Protein AF-A0A7S1Q0L4-F1 (afdb_monomer_lite)

Sequence (292 aa):
MHNIRELADCWGKKFQSVISLYAWVSVLAAVMYFCKYYLSGHSTVTVPGVGDYLLTQHLLWVISTPSQWFVFKHICTKANNDEMVPIYLHTVMVQVFGMAMYFVGNTPMRWFCFMASSWCFAVSFTLGFRLKLSKDMDFVGTQMRRLMLGVGLAFPTVVLLRWCGLMDPWTEQVLAFTCLDVLSKSVTFSAILASRLIAAWARINGTVQLVFSSQDMMFEVDENWQLMNVLNEAASKSAIAARFGEVAHFTSLCINDEHRARLVQAGCRADSQHMGALTPKCAVVFRLPGDS

Foldseek 3Di:
DVCLVVLVCLVPPLLVVLVVLLVVLVVLVVVLVVCCVPVVVPQWDQFPPQGTDRLSLLVSQLRVVLSLVVSLCSQWAPDDPVLSVLLNVLSNLLSVLVVVLRNDPDPVSVVVSLVSSVVSVVVSLVSLVPTHTDPLRNVLSVVLSVQLNVLVVVLSVLVVCVVVVVDDPCCSPPPSSVVSVVSNSVSSVVSSVVSSVSSVLLLVVLLVLLLLLLDQAEFEAEPVRHGPDPDPVVSVVSVVVSVVSPPVVSCVSHPDVVSNVSSVVSSVVSSVDHSPDDRPDRNHDYDYPPPD

Organism: Alexandrium catenella (NCBI:txid2925)

Structure (mmCIF, N/CA/C/O backbone):
data_AF-A0A7S1Q0L4-F1
#
_entry.id   AF-A0A7S1Q0L4-F1
#
loop_
_atom_site.group_PDB
_atom_site.id
_atom_site.type_symbol
_atom_site.label_atom_id
_atom_site.label_alt_id
_atom_site.label_comp_id
_atom_site.label_asym_id
_atom_site.label_entity_id
_atom_site.label_seq_id
_atom_site.pdbx_PDB_ins_code
_atom_site.Cartn_x
_atom_site.Cartn_y
_atom_site.Cartn_z
_atom_site.occupancy
_atom_site.B_iso_or_equiv
_atom_site.auth_seq_id
_atom_site.auth_comp_id
_atom_site.auth_asym_id
_atom_site.auth_atom_id
_atom_site.pdbx_PDB_model_num
ATOM 1 N N . MET A 1 1 ? -21.624 9.137 24.260 1.00 43.38 1 MET A N 1
ATOM 2 C CA . MET A 1 1 ? -21.756 7.883 23.478 1.00 43.38 1 MET A CA 1
ATOM 3 C C . MET A 1 1 ? -21.304 8.082 22.024 1.00 43.38 1 MET A C 1
ATOM 5 O O . MET A 1 1 ? -22.073 7.845 21.100 1.00 43.38 1 MET A O 1
ATOM 9 N N . HIS A 1 2 ? -20.071 8.547 21.789 1.00 29.91 2 HIS A N 1
ATOM 10 C CA . HIS A 1 2 ? -19.601 8.845 20.425 1.00 29.91 2 HIS A CA 1
ATOM 11 C C . HIS A 1 2 ? -18.996 7.614 19.710 1.00 29.91 2 HIS A C 1
ATOM 13 O O . HIS A 1 2 ? -19.027 7.569 18.483 1.00 29.91 2 HIS A O 1
ATOM 19 N N . ASN A 1 3 ? -18.545 6.598 20.463 1.00 39.53 3 ASN A N 1
ATOM 20 C CA . ASN A 1 3 ? -17.837 5.413 19.948 1.00 39.53 3 ASN A CA 1
ATOM 21 C C . ASN A 1 3 ? -18.750 4.225 19.602 1.00 39.53 3 ASN A C 1
ATOM 23 O O . ASN A 1 3 ? -18.460 3.475 18.675 1.00 39.53 3 ASN A O 1
ATOM 27 N N . ILE A 1 4 ? -19.925 4.115 20.228 1.00 39.00 4 ILE A N 1
ATOM 28 C CA . ILE A 1 4 ? -20.964 3.145 19.830 1.00 39.00 4 ILE A CA 1
ATOM 29 C C . ILE A 1 4 ? -21.405 3.364 18.365 1.00 39.00 4 ILE A C 1
ATOM 31 O O . ILE A 1 4 ? -21.739 2.415 17.657 1.00 39.00 4 ILE A O 1
ATOM 35 N N . ARG A 1 5 ? -21.316 4.606 17.859 1.00 42.22 5 ARG A N 1
ATOM 36 C CA . ARG A 1 5 ? -21.494 4.919 16.429 1.00 42.22 5 ARG A CA 1
ATOM 37 C C . ARG A 1 5 ? -20.351 4.406 15.542 1.00 42.22 5 ARG A C 1
ATOM 39 O O . ARG A 1 5 ? -20.627 4.039 14.407 1.00 42.22 5 ARG A O 1
ATOM 46 N N . GLU A 1 6 ? -19.106 4.354 16.023 1.00 43.53 6 GLU A N 1
ATOM 47 C CA . GLU A 1 6 ? -17.982 3.768 15.265 1.00 43.53 6 GLU A CA 1
ATOM 48 C C . GLU A 1 6 ? -18.125 2.237 15.160 1.00 43.53 6 GLU A C 1
ATOM 50 O O . GLU A 1 6 ? -17.859 1.664 14.105 1.00 43.53 6 GLU A O 1
ATOM 55 N N . LEU A 1 7 ? -18.661 1.584 16.199 1.00 40.91 7 LEU A N 1
ATOM 56 C CA . LEU A 1 7 ? -19.008 0.155 16.199 1.00 40.91 7 LEU A CA 1
ATOM 57 C C . LEU A 1 7 ? -20.178 -0.194 15.259 1.00 40.91 7 LEU A C 1
ATOM 59 O O . LEU A 1 7 ? -20.176 -1.259 14.632 1.00 40.91 7 LEU A O 1
ATOM 63 N N . ALA A 1 8 ? -21.151 0.710 15.105 1.00 40.12 8 ALA A N 1
ATOM 64 C CA . ALA A 1 8 ? -22.242 0.571 14.135 1.00 40.12 8 ALA A CA 1
ATOM 65 C C . ALA A 1 8 ? -21.762 0.664 12.669 1.00 40.12 8 ALA A C 1
ATOM 67 O O . ALA A 1 8 ? -22.386 0.089 11.777 1.00 40.12 8 ALA A O 1
ATOM 68 N N . ASP A 1 9 ? -20.609 1.294 12.413 1.00 47.75 9 ASP A N 1
ATOM 69 C CA . ASP A 1 9 ? -20.008 1.443 11.076 1.00 47.75 9 ASP A CA 1
ATOM 70 C C . ASP A 1 9 ? -19.226 0.181 10.622 1.00 47.75 9 ASP A C 1
ATOM 72 O O . ASP A 1 9 ? -18.550 0.182 9.587 1.00 47.75 9 ASP A O 1
ATOM 76 N N . CYS A 1 10 ? -19.361 -0.950 11.339 1.00 48.09 10 CYS A N 1
ATOM 77 C CA . CYS A 1 10 ? -18.827 -2.269 10.951 1.00 48.09 10 CYS A CA 1
ATOM 78 C C . CYS A 1 10 ? -19.241 -2.717 9.534 1.00 48.09 10 CYS A C 1
ATOM 80 O O . CYS A 1 10 ? -18.534 -3.510 8.914 1.00 48.09 10 CYS A O 1
ATOM 82 N N . TRP A 1 11 ? -20.352 -2.191 9.010 1.00 51.22 11 TRP A N 1
ATOM 83 C CA . TRP A 1 11 ? -20.850 -2.388 7.636 1.00 51.22 11 TRP A CA 1
ATOM 84 C C . TRP A 1 11 ? -21.030 -1.054 6.887 1.00 51.22 11 TRP A C 1
ATOM 86 O O . TRP A 1 11 ? -21.757 -0.960 5.903 1.00 51.22 11 TRP A O 1
ATOM 96 N N . GLY A 1 12 ? -20.374 -0.008 7.386 1.00 62.56 12 GLY A N 1
ATOM 97 C CA . GLY A 1 12 ? -20.577 1.383 7.019 1.00 62.56 12 GLY A CA 1
ATOM 98 C C . GLY A 1 12 ? -20.263 1.757 5.576 1.00 62.56 12 GLY A C 1
ATOM 99 O O . GLY A 1 12 ? -19.476 1.101 4.887 1.00 62.56 12 GLY A O 1
ATOM 100 N N . LYS A 1 13 ? -20.780 2.919 5.155 1.00 70.44 13 LYS A N 1
ATOM 101 C CA . LYS A 1 13 ? -20.523 3.525 3.831 1.00 70.44 13 LYS A CA 1
ATOM 102 C C . LYS A 1 13 ? -19.026 3.650 3.516 1.00 70.44 13 LYS A C 1
ATOM 104 O O . LYS A 1 13 ? -18.616 3.472 2.371 1.00 70.44 13 LYS A O 1
ATOM 109 N N . LYS A 1 14 ? -18.196 3.917 4.534 1.00 72.69 14 LYS A N 1
ATOM 110 C CA . LYS A 1 14 ? -16.734 4.018 4.386 1.00 72.69 14 LYS A CA 1
ATOM 111 C C . LYS A 1 14 ? -16.113 2.702 3.920 1.00 72.69 14 LYS A C 1
ATOM 113 O O . LYS A 1 14 ? -15.238 2.717 3.065 1.00 72.69 14 LYS A O 1
ATOM 118 N N . PHE A 1 15 ? -16.582 1.568 4.438 1.00 78.00 15 PHE A N 1
ATOM 119 C CA . PHE A 1 15 ? -16.065 0.263 4.041 1.00 78.00 15 PHE A CA 1
ATOM 120 C C . PHE A 1 15 ? -16.431 -0.106 2.613 1.00 78.00 15 PHE A C 1
ATOM 122 O O . PHE A 1 15 ? -15.573 -0.537 1.849 1.00 78.00 15 PHE A O 1
ATOM 129 N N . GLN A 1 16 ? -17.705 0.081 2.267 1.00 82.94 16 GLN A N 1
ATOM 130 C CA . GLN A 1 16 ? -18.204 -0.199 0.927 1.00 82.94 16 GLN A CA 1
ATOM 131 C C . GLN A 1 16 ? -17.457 0.640 -0.110 1.00 82.94 16 GLN A C 1
ATOM 133 O O . GLN A 1 16 ? -17.069 0.116 -1.147 1.00 82.94 16 GLN A O 1
ATOM 138 N N . SER A 1 17 ? -17.174 1.908 0.207 1.00 84.88 17 SER A N 1
ATOM 139 C CA . SER A 1 17 ? -16.344 2.777 -0.631 1.00 84.88 17 SER A CA 1
ATOM 140 C C . SER A 1 17 ? -14.927 2.221 -0.821 1.00 84.88 17 SER A C 1
ATOM 142 O O . SER A 1 17 ? -14.453 2.111 -1.948 1.00 84.88 17 SER A O 1
ATOM 144 N N . VAL A 1 18 ? -14.275 1.780 0.260 1.00 87.31 18 VAL A N 1
ATOM 145 C CA . VAL A 1 18 ? -12.919 1.207 0.220 1.00 87.31 18 VAL A CA 1
ATOM 146 C C . VAL A 1 18 ? -12.853 -0.102 -0.575 1.00 87.31 18 VAL A C 1
ATOM 148 O O . VAL A 1 18 ? -11.961 -0.260 -1.407 1.00 87.31 18 VAL A O 1
ATOM 151 N N . ILE A 1 19 ? -13.797 -1.027 -0.360 1.00 88.38 19 ILE A N 1
ATOM 152 C CA . ILE A 1 19 ? -13.882 -2.269 -1.145 1.00 88.38 19 ILE A CA 1
ATOM 153 C C . ILE A 1 19 ? -14.169 -1.967 -2.608 1.00 88.38 19 ILE A C 1
ATOM 155 O O . ILE A 1 19 ? -13.516 -2.542 -3.473 1.00 88.38 19 ILE A O 1
ATOM 159 N N . SER A 1 20 ? -15.125 -1.080 -2.885 1.00 90.25 20 SER A N 1
ATOM 160 C CA . SER A 1 20 ? -15.488 -0.708 -4.251 1.00 90.25 20 SER A CA 1
ATOM 161 C C . SER A 1 20 ? -14.278 -0.138 -4.987 1.00 90.25 20 SER A C 1
ATOM 163 O O . SER A 1 20 ? -13.932 -0.623 -6.060 1.00 90.25 20 SER A O 1
ATOM 165 N N . LEU A 1 21 ? -13.557 0.807 -4.372 1.00 91.12 21 LEU A N 1
ATOM 166 C CA . LEU A 1 21 ? -12.331 1.365 -4.939 1.00 91.12 21 LEU A CA 1
ATOM 167 C C . LEU A 1 21 ? -11.276 0.281 -5.195 1.00 91.12 21 LEU A C 1
ATOM 169 O O . LEU A 1 21 ? -10.697 0.230 -6.277 1.00 91.12 21 LEU A O 1
ATOM 173 N N . TYR A 1 22 ? -11.028 -0.597 -4.220 1.00 91.44 22 TYR A N 1
ATOM 174 C CA . TYR A 1 22 ? -10.045 -1.668 -4.375 1.00 91.44 22 TYR A CA 1
ATOM 175 C C . TYR A 1 22 ? -10.437 -2.657 -5.487 1.00 91.44 22 TYR A C 1
ATOM 177 O O . TYR A 1 22 ? -9.586 -3.061 -6.284 1.00 91.44 22 TYR A O 1
ATOM 185 N N . ALA A 1 23 ? -11.721 -3.011 -5.587 1.00 91.19 23 ALA A N 1
ATOM 186 C CA . ALA A 1 23 ? -12.254 -3.848 -6.657 1.00 91.19 23 ALA A CA 1
ATOM 187 C C . ALA A 1 23 ? -12.065 -3.183 -8.026 1.00 91.19 23 ALA A C 1
ATOM 189 O O . ALA A 1 23 ? -11.526 -3.815 -8.929 1.00 91.19 23 ALA A O 1
ATOM 190 N N . TRP A 1 24 ? -12.398 -1.895 -8.159 1.00 93.38 24 TRP A N 1
ATOM 191 C CA . TRP A 1 24 ? -12.169 -1.120 -9.382 1.00 93.38 24 TRP A CA 1
ATOM 192 C C . TRP A 1 24 ? -10.698 -1.099 -9.799 1.00 93.38 24 TRP A C 1
ATOM 194 O O . TRP A 1 24 ? -10.388 -1.372 -10.955 1.00 93.38 24 TRP A O 1
ATOM 204 N N . VAL A 1 25 ? -9.780 -0.841 -8.864 1.00 91.50 25 VAL A N 1
ATOM 205 C CA . VAL A 1 25 ? -8.331 -0.854 -9.132 1.00 91.50 25 VAL A CA 1
ATOM 206 C C . VAL A 1 25 ? -7.847 -2.246 -9.549 1.00 91.50 25 VAL A C 1
ATOM 208 O O . VAL A 1 25 ? -6.965 -2.367 -10.399 1.00 91.50 25 VAL A O 1
ATOM 211 N N . SER A 1 26 ? -8.423 -3.303 -8.978 1.00 90.88 26 SER A N 1
ATOM 212 C CA . SER A 1 26 ? -8.065 -4.690 -9.297 1.00 90.88 26 SER A CA 1
ATOM 213 C C . SER A 1 26 ? -8.596 -5.115 -10.666 1.00 90.88 26 SER A C 1
ATOM 215 O O . SER A 1 26 ? -7.866 -5.740 -11.431 1.00 90.88 26 SER A O 1
ATOM 217 N N . VAL A 1 27 ? -9.825 -4.719 -11.009 1.00 91.88 27 VAL A N 1
ATOM 218 C CA . VAL A 1 27 ? -10.411 -4.917 -12.343 1.00 91.88 27 VAL A CA 1
ATOM 219 C C . VAL A 1 27 ? -9.623 -4.136 -13.387 1.00 91.88 27 VAL A C 1
ATOM 221 O O . VAL A 1 27 ? -9.256 -4.708 -14.407 1.00 91.88 27 VAL A O 1
ATOM 224 N N . LEU A 1 28 ? -9.287 -2.870 -13.120 1.00 90.88 28 LEU A N 1
ATOM 225 C CA . LEU A 1 28 ? -8.445 -2.068 -14.009 1.00 90.88 28 LEU A CA 1
ATOM 226 C C . LEU A 1 28 ? -7.093 -2.750 -14.246 1.00 90.88 28 LEU A C 1
ATOM 228 O O . LEU A 1 28 ? -6.673 -2.886 -15.390 1.00 90.88 28 LEU A O 1
ATOM 232 N N . ALA A 1 29 ? -6.442 -3.236 -13.185 1.00 89.62 29 ALA A N 1
ATOM 233 C CA . ALA A 1 29 ? -5.201 -3.989 -13.315 1.00 89.62 29 ALA A CA 1
ATOM 234 C C . ALA A 1 29 ? -5.386 -5.241 -14.180 1.00 89.62 29 ALA A C 1
ATOM 236 O O . ALA A 1 29 ? -4.626 -5.437 -15.124 1.00 89.62 29 ALA A O 1
ATOM 237 N N . ALA A 1 30 ? -6.410 -6.054 -13.908 1.00 88.69 30 ALA A N 1
ATOM 238 C CA . ALA A 1 30 ? -6.702 -7.262 -14.675 1.00 88.69 30 ALA A CA 1
ATOM 239 C C . ALA A 1 30 ? -6.935 -6.959 -16.162 1.00 88.69 30 ALA A C 1
ATOM 241 O O . ALA A 1 30 ? -6.352 -7.626 -17.012 1.00 88.69 30 ALA A O 1
ATOM 242 N N . VAL A 1 31 ? -7.710 -5.916 -16.478 1.00 88.62 31 VAL A N 1
ATOM 243 C CA . VAL A 1 31 ? -7.936 -5.452 -17.855 1.00 88.62 31 VAL A CA 1
ATOM 244 C C . VAL A 1 31 ? -6.626 -5.006 -18.495 1.00 88.62 31 VAL A C 1
ATOM 246 O O . VAL A 1 31 ? -6.342 -5.392 -19.621 1.00 88.62 31 VAL A O 1
ATOM 249 N N . MET A 1 32 ? -5.784 -4.250 -17.789 1.00 86.00 32 MET A N 1
ATOM 250 C CA . MET A 1 32 ? -4.500 -3.799 -18.332 1.00 86.00 32 MET A CA 1
ATOM 251 C C . MET A 1 32 ? -3.522 -4.957 -18.572 1.00 86.00 32 MET A C 1
ATOM 253 O O . MET A 1 32 ? -2.856 -4.972 -19.606 1.00 86.00 32 MET A O 1
ATOM 257 N N . TYR A 1 33 ? -3.466 -5.959 -17.686 1.00 85.19 33 TYR A N 1
ATOM 258 C CA . TYR A 1 33 ? -2.675 -7.177 -17.915 1.00 85.19 33 TYR A CA 1
ATOM 259 C C . TYR A 1 33 ? -3.248 -8.039 -19.043 1.00 85.19 33 TYR A C 1
ATOM 261 O O . TYR A 1 33 ? -2.483 -8.591 -19.832 1.00 85.19 33 TYR A O 1
ATOM 269 N N . PHE A 1 34 ? -4.575 -8.122 -19.162 1.00 85.00 34 PHE A N 1
ATOM 270 C CA . PHE A 1 34 ? -5.237 -8.803 -20.271 1.00 85.00 34 PHE A CA 1
ATOM 271 C C . PHE A 1 34 ? -4.903 -8.123 -21.604 1.00 85.00 34 PHE A C 1
ATOM 273 O O . PHE A 1 34 ? -4.416 -8.779 -22.521 1.00 85.00 34 PHE A O 1
ATOM 280 N N . CYS A 1 35 ? -5.060 -6.799 -21.694 1.00 82.19 35 CYS A N 1
ATOM 281 C CA . CYS A 1 35 ? -4.667 -6.020 -22.868 1.00 82.19 35 CYS A CA 1
ATOM 282 C C . CYS A 1 35 ? -3.177 -6.195 -23.186 1.00 82.19 35 CYS A C 1
ATOM 284 O O . CYS A 1 35 ? -2.820 -6.385 -24.341 1.00 82.19 35 CYS A O 1
ATOM 286 N N . LYS A 1 36 ? -2.304 -6.214 -22.174 1.00 76.69 36 LYS A N 1
ATOM 287 C CA . LYS A 1 36 ? -0.871 -6.493 -22.351 1.00 76.69 36 LYS A CA 1
ATOM 288 C C . LYS A 1 36 ? -0.618 -7.862 -22.993 1.00 76.69 36 LYS A C 1
ATOM 290 O O . LYS A 1 36 ? 0.229 -7.955 -23.875 1.00 76.69 36 LYS A O 1
ATOM 295 N N . TYR A 1 37 ? -1.315 -8.908 -22.550 1.00 76.69 37 TYR A N 1
ATOM 296 C CA . TYR A 1 37 ? -1.074 -10.272 -23.028 1.00 76.69 37 TYR A CA 1
ATOM 297 C C . TYR A 1 37 ? -1.682 -10.529 -24.415 1.00 76.69 37 TYR A C 1
ATOM 299 O O . TYR A 1 37 ? -1.049 -11.164 -25.252 1.00 76.69 37 TYR A O 1
ATOM 307 N N . TYR A 1 38 ? -2.884 -10.007 -24.675 1.00 80.06 38 TYR A N 1
ATOM 308 C CA . TYR A 1 38 ? -3.646 -10.303 -25.894 1.00 80.06 38 TYR A CA 1
ATOM 309 C C . TYR A 1 38 ? -3.549 -9.228 -26.987 1.00 80.06 38 TYR A C 1
ATOM 311 O O . TYR A 1 38 ? -3.765 -9.537 -28.154 1.00 80.06 38 TYR A O 1
ATOM 319 N N . LEU A 1 39 ? -3.209 -7.979 -26.648 1.00 73.00 39 LEU A N 1
ATOM 320 C CA . LEU A 1 39 ? -3.113 -6.844 -27.585 1.00 73.00 39 LEU A CA 1
ATOM 321 C C . LEU A 1 39 ? -1.671 -6.320 -27.706 1.00 73.00 39 LEU A C 1
ATOM 323 O O . LEU A 1 39 ? -1.456 -5.128 -27.937 1.00 73.00 39 LEU A O 1
ATOM 327 N N . SER A 1 40 ? -0.693 -7.217 -27.537 1.00 58.44 40 SER A N 1
ATOM 328 C CA . SER A 1 40 ? 0.750 -6.965 -27.377 1.00 58.44 40 SER A CA 1
ATOM 329 C C . SER A 1 40 ? 1.350 -5.886 -28.291 1.00 58.44 40 SER A C 1
ATOM 331 O O . SER A 1 40 ? 2.225 -5.151 -27.845 1.00 58.44 40 SER A O 1
ATOM 333 N N . GLY A 1 41 ? 0.846 -5.710 -29.517 1.00 58.72 41 GLY A N 1
ATOM 334 C CA . GLY A 1 41 ? 1.329 -4.694 -30.462 1.00 58.72 41 GLY A CA 1
ATOM 335 C C . GLY A 1 41 ? 0.992 -3.227 -30.142 1.00 58.72 41 GLY A C 1
ATOM 336 O O . GLY A 1 41 ? 1.597 -2.345 -30.737 1.00 58.72 41 GLY A O 1
ATOM 337 N N . HIS A 1 42 ? 0.052 -2.934 -29.232 1.00 59.00 42 HIS A N 1
ATOM 338 C CA . HIS A 1 42 ? -0.394 -1.551 -28.949 1.00 59.00 42 HIS A CA 1
ATOM 339 C C . HIS A 1 42 ? 0.075 -1.000 -27.592 1.00 59.00 42 HIS A C 1
ATOM 341 O O . HIS A 1 42 ? -0.174 0.162 -27.280 1.00 59.00 42 HIS A O 1
ATOM 347 N N . SER A 1 43 ? 0.705 -1.831 -26.756 1.00 65.12 43 SER A N 1
ATOM 348 C CA . SER A 1 43 ? 1.037 -1.483 -25.361 1.00 65.12 43 SER A CA 1
ATOM 349 C C . SER A 1 43 ? 2.538 -1.398 -25.074 1.00 65.12 43 SER A C 1
ATOM 351 O O . SER A 1 43 ? 2.922 -1.044 -23.957 1.00 65.12 43 SER A O 1
ATOM 353 N N . THR A 1 44 ? 3.380 -1.732 -26.052 1.00 73.88 44 THR A N 1
ATOM 354 C CA . THR A 1 44 ? 4.838 -1.675 -25.953 1.00 73.88 44 THR A CA 1
ATOM 355 C C . THR A 1 44 ? 5.369 -0.442 -26.675 1.00 73.88 44 THR A C 1
ATOM 357 O O . THR A 1 44 ? 4.935 -0.094 -27.770 1.00 73.88 44 THR A O 1
ATOM 360 N N . VAL A 1 45 ? 6.319 0.242 -26.045 1.00 80.94 45 VAL A N 1
ATOM 361 C CA . VAL A 1 45 ? 7.103 1.309 -26.669 1.00 80.94 45 VAL A CA 1
ATOM 362 C C . VAL A 1 45 ? 8.529 0.801 -26.787 1.00 80.94 45 VAL A C 1
ATOM 364 O O . VAL A 1 45 ? 9.143 0.457 -25.778 1.00 80.94 45 VAL A O 1
ATOM 367 N N . THR A 1 46 ? 9.065 0.740 -28.003 1.00 82.19 46 THR A N 1
ATOM 368 C CA . THR A 1 46 ? 10.465 0.364 -28.209 1.00 82.19 46 THR A CA 1
ATOM 369 C C . THR A 1 46 ? 11.355 1.553 -27.867 1.00 82.19 46 THR A C 1
ATOM 371 O O . THR A 1 46 ? 11.322 2.593 -28.524 1.00 82.19 46 THR A O 1
ATOM 374 N N . VAL A 1 47 ? 12.148 1.407 -26.809 1.00 80.75 47 VAL A N 1
ATOM 375 C CA . VAL A 1 47 ? 13.019 2.460 -26.285 1.00 80.75 47 VAL A CA 1
ATOM 376 C C . VAL A 1 47 ? 14.476 2.157 -26.665 1.00 80.75 47 VAL A C 1
ATOM 378 O O . VAL A 1 47 ? 14.982 1.075 -26.337 1.00 80.75 47 VAL A O 1
ATOM 381 N N . PRO A 1 48 ? 15.197 3.097 -27.313 1.00 75.69 48 PRO A N 1
ATOM 382 C CA . PRO A 1 48 ? 16.594 2.899 -27.693 1.00 75.69 48 PRO A CA 1
ATOM 383 C C . PRO A 1 48 ? 17.486 2.499 -26.506 1.00 75.69 48 PRO A C 1
ATOM 385 O O . PRO A 1 48 ? 17.549 3.182 -25.480 1.00 75.69 48 PRO A O 1
ATOM 388 N N . GLY A 1 49 ? 18.184 1.368 -26.643 1.00 73.75 49 GLY A N 1
ATOM 389 C CA . GLY A 1 49 ? 19.094 0.832 -25.622 1.00 73.75 49 GLY A CA 1
ATOM 390 C C . GLY A 1 49 ? 18.420 0.174 -24.410 1.00 73.75 49 GLY A C 1
ATOM 391 O O . GLY A 1 49 ? 19.121 -0.257 -23.501 1.00 73.75 49 GLY A O 1
ATOM 392 N N . VAL A 1 50 ? 17.087 0.099 -24.376 1.00 75.25 50 VAL A N 1
ATOM 393 C CA . VAL A 1 50 ? 16.309 -0.581 -23.321 1.00 75.25 50 VAL A CA 1
ATOM 394 C C . VAL A 1 50 ? 15.522 -1.764 -23.896 1.00 75.25 50 VAL A C 1
ATOM 396 O O . VAL A 1 50 ? 15.351 -2.769 -23.203 1.00 75.25 50 VAL A O 1
ATOM 399 N N . GLY A 1 51 ? 15.089 -1.664 -25.157 1.00 78.50 51 GLY A N 1
ATOM 400 C CA . GLY A 1 51 ? 14.222 -2.639 -25.817 1.00 78.50 51 GLY A CA 1
ATOM 401 C C . GLY A 1 51 ? 12.748 -2.283 -25.643 1.00 78.50 51 GLY A C 1
ATOM 402 O O . GLY A 1 51 ? 12.406 -1.120 -25.420 1.00 78.50 51 GLY A O 1
ATOM 403 N N . ASP A 1 52 ? 11.874 -3.278 -25.746 1.00 81.44 52 ASP A N 1
ATOM 404 C CA . ASP A 1 52 ? 10.441 -3.064 -25.569 1.00 81.44 52 ASP A CA 1
ATOM 405 C C . ASP A 1 52 ? 10.103 -2.771 -24.104 1.00 81.44 52 ASP A C 1
ATOM 407 O O . ASP A 1 52 ? 10.542 -3.454 -23.171 1.00 81.44 52 ASP A O 1
ATOM 411 N N . TYR A 1 53 ? 9.327 -1.710 -23.903 1.00 82.50 53 TYR A N 1
ATOM 412 C CA . TYR A 1 53 ? 8.941 -1.212 -22.594 1.00 82.50 53 TYR A CA 1
ATOM 413 C C . TYR A 1 53 ? 7.426 -1.059 -22.479 1.00 82.50 53 TYR A C 1
ATOM 415 O O . TYR A 1 53 ? 6.771 -0.416 -23.302 1.00 82.50 53 TYR A O 1
ATOM 423 N N . LEU A 1 54 ? 6.866 -1.647 -21.425 1.00 83.00 54 LEU A N 1
ATOM 424 C CA . LEU A 1 54 ? 5.435 -1.642 -21.138 1.00 83.00 54 LEU A CA 1
ATOM 425 C C . LEU A 1 54 ? 5.022 -0.403 -20.333 1.00 83.00 54 LEU A C 1
ATOM 427 O O . LEU A 1 54 ? 4.864 -0.447 -19.111 1.00 83.00 54 LEU A O 1
ATOM 431 N N . LEU A 1 55 ? 4.782 0.705 -21.036 1.00 83.81 55 LEU A N 1
ATOM 432 C CA . LEU A 1 55 ? 4.358 1.976 -20.431 1.00 83.81 55 LEU A CA 1
ATOM 433 C C . LEU A 1 55 ? 3.048 1.850 -19.633 1.00 83.81 55 LEU A C 1
ATOM 435 O O . LEU A 1 55 ? 2.880 2.483 -18.588 1.00 83.81 55 LEU A O 1
ATOM 439 N N . THR A 1 56 ? 2.126 1.007 -20.102 1.00 85.06 56 THR A N 1
ATOM 440 C CA . THR A 1 56 ? 0.818 0.782 -19.469 1.00 85.06 56 THR A CA 1
ATOM 441 C C . THR A 1 56 ? 0.944 0.342 -18.010 1.00 85.06 56 THR A C 1
ATOM 443 O O . THR A 1 56 ? 0.117 0.716 -17.181 1.00 85.06 56 THR A O 1
ATOM 446 N N . GLN A 1 57 ? 2.008 -0.375 -17.648 1.00 86.19 57 GLN A N 1
ATOM 447 C CA . GLN A 1 57 ? 2.216 -0.840 -16.280 1.00 86.19 57 GLN A CA 1
ATOM 448 C C . GLN A 1 57 ? 2.491 0.308 -15.302 1.00 86.19 57 GLN A C 1
ATOM 450 O O . GLN A 1 57 ? 1.921 0.344 -14.213 1.00 86.19 57 GLN A O 1
ATOM 455 N N . HIS A 1 58 ? 3.287 1.297 -15.700 1.00 87.56 58 HIS A N 1
ATOM 456 C CA . HIS A 1 58 ? 3.512 2.465 -14.854 1.00 87.56 58 HIS A CA 1
ATOM 457 C C . HIS A 1 58 ? 2.284 3.372 -14.778 1.00 87.56 58 HIS A C 1
ATOM 459 O O . HIS A 1 58 ? 2.001 3.905 -13.708 1.00 87.56 58 HIS A O 1
ATOM 465 N N . LEU A 1 59 ? 1.508 3.498 -15.862 1.00 89.88 59 LEU A N 1
ATOM 466 C CA . LEU A 1 59 ? 0.225 4.213 -15.828 1.00 89.88 59 LEU A CA 1
ATOM 467 C C . LEU A 1 59 ? -0.753 3.567 -14.839 1.00 89.88 59 LEU A C 1
ATOM 469 O O . LEU A 1 59 ? -1.402 4.273 -14.065 1.00 89.88 59 LEU A O 1
ATOM 473 N N . LEU A 1 60 ? -0.807 2.231 -14.804 1.00 92.25 60 LEU A N 1
ATOM 474 C CA . LEU A 1 60 ? -1.563 1.504 -13.787 1.00 92.25 60 LEU A CA 1
ATOM 475 C C . LEU A 1 60 ? -1.063 1.859 -12.385 1.00 92.25 60 LEU A C 1
ATOM 477 O O . LEU A 1 60 ? -1.869 2.170 -11.510 1.00 92.25 60 LEU A O 1
ATOM 481 N N . TRP A 1 61 ? 0.253 1.843 -12.168 1.00 94.69 61 TRP A N 1
ATOM 482 C CA . TRP A 1 61 ? 0.841 2.117 -10.860 1.00 94.69 61 TRP A CA 1
ATOM 483 C C . TRP A 1 61 ? 0.649 3.553 -10.386 1.00 94.69 61 TRP A C 1
ATOM 485 O O . TRP A 1 61 ? 0.455 3.748 -9.185 1.00 94.69 61 TRP A O 1
ATOM 495 N N . VAL A 1 62 ? 0.615 4.539 -11.287 1.00 95.06 62 VAL A N 1
ATOM 496 C CA . VAL A 1 62 ? 0.270 5.938 -10.963 1.00 95.06 62 VAL A CA 1
ATOM 497 C C . VAL A 1 62 ? -1.102 6.026 -10.292 1.00 95.06 62 VAL A C 1
ATOM 499 O O . VAL A 1 62 ? -1.288 6.845 -9.397 1.00 95.06 62 VAL A O 1
ATOM 502 N N . ILE A 1 63 ? -2.049 5.165 -10.674 1.00 94.50 63 ILE A N 1
ATOM 503 C CA . ILE A 1 63 ? -3.405 5.141 -10.110 1.00 94.50 63 ILE A CA 1
ATOM 504 C C . ILE A 1 63 ? -3.486 4.183 -8.916 1.00 94.50 63 ILE A C 1
ATOM 506 O O . ILE A 1 63 ? -4.042 4.517 -7.865 1.00 94.50 63 ILE A O 1
ATOM 510 N N . SER A 1 64 ? -2.936 2.975 -9.051 1.00 94.94 64 SER A N 1
ATOM 511 C CA . SER A 1 64 ? -3.124 1.912 -8.067 1.00 94.94 64 SER A CA 1
ATOM 512 C C . SER A 1 64 ? -2.348 2.163 -6.779 1.00 94.94 64 SER A C 1
ATOM 514 O O . SER A 1 64 ? -2.864 1.870 -5.704 1.00 94.94 64 SER A O 1
ATOM 516 N N . THR A 1 65 ? -1.134 2.715 -6.853 1.00 95.06 65 THR A N 1
ATOM 517 C CA . THR A 1 65 ? -0.293 2.893 -5.658 1.00 95.06 65 THR A CA 1
ATOM 518 C C . THR A 1 65 ? -0.806 3.995 -4.717 1.00 95.06 65 THR A C 1
ATOM 520 O O . THR A 1 65 ? -0.916 3.716 -3.519 1.00 95.06 65 THR A O 1
ATOM 523 N N . PRO A 1 66 ? -1.261 5.185 -5.175 1.00 96.00 66 PRO A N 1
ATOM 524 C CA . PRO A 1 66 ? -1.940 6.132 -4.285 1.00 96.00 66 PRO A CA 1
ATOM 525 C C . PRO A 1 66 ? -3.268 5.585 -3.755 1.00 96.00 66 PRO A C 1
ATOM 527 O O . PRO A 1 66 ? -3.613 5.818 -2.598 1.00 96.00 66 PRO A O 1
ATOM 530 N N . SER A 1 67 ? -3.991 4.802 -4.565 1.00 95.38 67 SER A N 1
ATOM 531 C CA . SER A 1 67 ? -5.237 4.158 -4.133 1.00 95.38 67 SER A CA 1
ATOM 532 C C . SER A 1 67 ? -5.009 3.177 -2.979 1.00 95.38 67 SER A C 1
ATOM 534 O O . SER A 1 67 ? -5.807 3.139 -2.047 1.00 95.38 67 SER A O 1
ATOM 536 N N . GLN A 1 68 ? -3.900 2.429 -2.968 1.00 94.94 68 GLN A N 1
ATOM 537 C CA . GLN A 1 68 ? -3.536 1.573 -1.830 1.00 94.94 68 GLN A CA 1
ATOM 538 C C . GLN A 1 68 ? -3.264 2.389 -0.556 1.00 94.94 68 GLN A C 1
ATOM 540 O O . GLN A 1 68 ? -3.713 2.000 0.523 1.00 94.94 68 GLN A O 1
ATOM 545 N N . TRP A 1 69 ? -2.604 3.548 -0.662 1.00 96.06 69 TRP A N 1
ATOM 546 C CA . TRP A 1 69 ? -2.434 4.463 0.475 1.00 96.06 69 TRP A CA 1
ATOM 547 C C . TRP A 1 69 ? -3.760 5.049 0.961 1.00 96.06 69 TRP A C 1
ATOM 549 O O . TRP A 1 69 ? -3.960 5.206 2.164 1.00 96.06 69 TRP A O 1
ATOM 559 N N . PHE A 1 70 ? -4.687 5.337 0.048 1.00 94.50 70 PHE A N 1
ATOM 560 C CA . PHE A 1 70 ? -6.034 5.780 0.396 1.00 94.50 70 PHE A CA 1
ATOM 561 C C . PHE A 1 70 ? -6.802 4.691 1.157 1.00 94.50 70 PHE A C 1
ATOM 563 O O . PHE A 1 70 ? -7.395 4.956 2.203 1.00 94.50 70 PHE A O 1
ATOM 570 N N . VAL A 1 71 ? -6.736 3.446 0.682 1.00 93.25 71 VAL A N 1
ATOM 571 C CA . VAL A 1 71 ? -7.292 2.274 1.372 1.00 93.25 71 VAL A CA 1
ATOM 572 C C . VAL A 1 71 ? -6.676 2.142 2.770 1.00 93.25 71 VAL A C 1
ATOM 574 O O . VAL A 1 71 ? -7.406 2.065 3.758 1.00 93.25 71 VAL A O 1
ATOM 577 N N . PHE A 1 72 ? -5.345 2.209 2.877 1.00 93.19 72 PHE A N 1
ATOM 578 C CA . PHE A 1 72 ? -4.630 2.163 4.154 1.00 93.19 72 PHE A CA 1
ATOM 579 C C . PHE A 1 72 ? -5.091 3.256 5.120 1.00 93.19 72 PHE A C 1
ATOM 581 O O . PHE A 1 72 ? -5.384 2.973 6.283 1.00 93.19 72 PHE A O 1
ATOM 588 N N . LYS A 1 73 ? -5.209 4.496 4.631 1.00 93.31 73 LYS A N 1
ATOM 589 C CA . LYS A 1 73 ? -5.687 5.636 5.412 1.00 93.31 73 LYS A CA 1
ATOM 590 C C . LYS A 1 73 ? -7.041 5.336 6.041 1.00 93.31 73 LYS A C 1
ATOM 592 O O . LYS A 1 73 ? -7.204 5.513 7.245 1.00 93.31 73 LYS A O 1
ATOM 597 N N . HIS A 1 74 ? -7.994 4.878 5.234 1.00 90.25 74 HIS A N 1
ATOM 598 C CA . HIS A 1 74 ? -9.371 4.659 5.667 1.00 90.25 74 HIS A CA 1
ATOM 599 C C . HIS A 1 74 ? -9.553 3.474 6.614 1.00 90.25 74 HIS A C 1
ATOM 601 O O . HIS A 1 74 ? -10.533 3.446 7.357 1.00 90.25 74 HIS A O 1
ATOM 607 N N . ILE A 1 75 ? -8.644 2.503 6.574 1.00 89.19 75 ILE A N 1
ATOM 608 C CA . I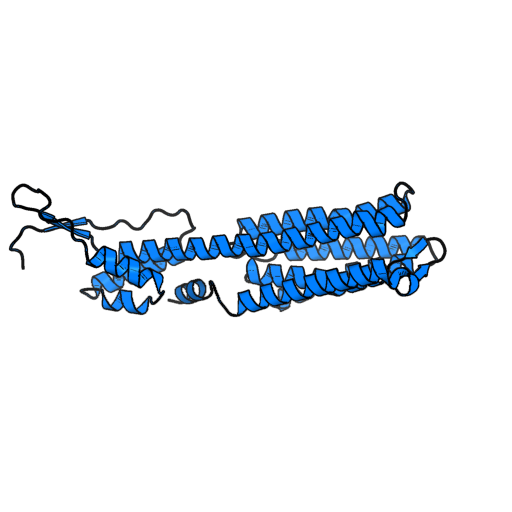LE A 1 75 ? -8.746 1.282 7.372 1.00 89.19 75 ILE A CA 1
ATOM 609 C C . ILE A 1 75 ? -7.945 1.389 8.664 1.00 89.19 75 ILE A C 1
ATOM 611 O O . ILE A 1 75 ? -8.447 1.059 9.734 1.00 89.19 75 ILE A O 1
ATOM 615 N N . CYS A 1 76 ? -6.692 1.824 8.561 1.00 89.50 76 CYS A N 1
ATOM 616 C CA . CYS A 1 76 ? -5.711 1.673 9.630 1.00 89.50 76 CYS A CA 1
ATOM 617 C C . CYS A 1 76 ? -5.422 2.983 10.369 1.00 89.50 76 CYS A C 1
ATOM 619 O O . CYS A 1 76 ? -4.826 2.948 11.444 1.00 89.50 76 CYS A O 1
ATOM 621 N N . THR A 1 77 ? -5.800 4.140 9.818 1.00 89.06 77 THR A N 1
ATOM 622 C CA . THR A 1 77 ? -5.376 5.449 10.339 1.00 89.06 77 THR A CA 1
ATOM 623 C C . THR A 1 77 ? -6.555 6.352 10.689 1.00 89.06 77 THR A C 1
ATOM 625 O O . THR A 1 77 ? -7.665 6.176 10.193 1.00 89.06 77 THR A O 1
ATOM 628 N N . LYS A 1 78 ? -6.284 7.377 11.503 1.00 86.56 78 LYS A N 1
ATOM 629 C CA . LYS A 1 78 ? -7.184 8.527 11.706 1.00 86.56 78 LYS A CA 1
ATOM 630 C C . LYS A 1 78 ? -6.669 9.792 11.003 1.00 86.56 78 LYS A C 1
ATOM 632 O O . LYS A 1 78 ? -7.002 10.895 11.420 1.00 86.56 78 LYS A O 1
ATOM 637 N N . ALA A 1 79 ? -5.824 9.631 9.983 1.00 90.12 79 ALA A N 1
ATOM 638 C CA . ALA A 1 79 ? -5.157 10.743 9.317 1.00 90.12 79 ALA A CA 1
ATOM 639 C C . ALA A 1 79 ? -6.133 11.599 8.496 1.00 90.12 79 ALA A C 1
ATOM 641 O O . ALA A 1 79 ? -7.060 11.085 7.856 1.00 90.12 79 ALA A O 1
ATOM 642 N N . ASN A 1 80 ? -5.889 12.905 8.467 1.00 92.12 80 ASN A N 1
ATOM 643 C CA . ASN A 1 80 ? -6.650 13.847 7.650 1.00 92.12 80 ASN A CA 1
ATOM 644 C C . ASN A 1 80 ? -6.186 13.823 6.184 1.00 92.12 80 ASN A C 1
ATOM 646 O O . ASN A 1 80 ? -5.184 13.203 5.835 1.00 92.12 80 ASN A O 1
ATOM 650 N N . ASN A 1 81 ? -6.940 14.469 5.286 1.00 91.50 81 ASN A N 1
ATOM 651 C CA . ASN A 1 81 ? -6.544 14.556 3.874 1.00 91.50 81 ASN A CA 1
ATOM 652 C C . ASN A 1 81 ? -5.209 15.289 3.701 1.00 91.50 81 ASN A C 1
ATOM 654 O O . ASN A 1 81 ? -4.375 14.820 2.932 1.00 91.50 81 ASN A O 1
ATOM 658 N N . ASP A 1 82 ? -4.978 16.356 4.461 1.00 94.38 82 ASP A N 1
ATOM 659 C CA . ASP A 1 82 ? -3.768 17.179 4.352 1.00 94.38 82 ASP A CA 1
ATOM 660 C C . ASP A 1 82 ? -2.492 16.396 4.689 1.00 94.38 82 ASP A C 1
ATOM 662 O O . ASP A 1 82 ? -1.458 16.584 4.055 1.00 94.38 82 ASP A O 1
ATOM 666 N N . GLU A 1 83 ? -2.575 15.444 5.625 1.00 93.69 83 GLU A N 1
ATOM 667 C CA . GLU A 1 83 ? -1.464 14.545 5.967 1.00 93.69 83 GLU A CA 1
ATOM 668 C C . GLU A 1 83 ? -1.188 13.509 4.863 1.00 93.69 83 GLU A C 1
ATOM 670 O O . GLU A 1 83 ? -0.069 13.015 4.728 1.00 93.69 83 GLU A O 1
ATOM 675 N N . MET A 1 84 ? -2.200 13.183 4.054 1.00 96.00 84 MET A N 1
ATOM 676 C CA . MET A 1 84 ? -2.120 12.153 3.015 1.00 96.00 84 MET A CA 1
ATOM 677 C C . MET A 1 84 ? -1.712 12.695 1.647 1.00 96.00 84 MET A C 1
ATOM 679 O O . MET A 1 84 ? -1.041 11.987 0.897 1.00 96.00 84 MET A O 1
ATOM 683 N N . VAL A 1 85 ? -2.075 13.939 1.320 1.00 96.94 85 VAL A N 1
ATOM 684 C CA . VAL A 1 85 ? -1.680 14.615 0.072 1.00 96.94 85 VAL A CA 1
ATOM 685 C C . VAL A 1 85 ? -0.181 14.477 -0.230 1.00 96.94 85 VAL A C 1
ATOM 687 O O . VAL A 1 85 ? 0.140 14.042 -1.340 1.00 96.94 85 VAL A O 1
ATOM 690 N N . PRO A 1 86 ? 0.758 14.760 0.699 1.00 97.62 86 PRO A N 1
ATOM 691 C CA . PRO A 1 86 ? 2.179 14.610 0.398 1.00 97.62 86 PRO A CA 1
ATOM 692 C C . PRO A 1 86 ? 2.567 13.152 0.126 1.00 97.62 86 PRO A C 1
ATOM 694 O O . PRO A 1 86 ? 3.417 12.914 -0.729 1.00 97.62 86 PRO A O 1
ATOM 697 N N . ILE A 1 87 ? 1.935 12.171 0.779 1.00 97.75 87 ILE A N 1
ATOM 698 C CA . ILE A 1 87 ? 2.185 10.743 0.522 1.00 97.75 87 ILE A CA 1
ATOM 699 C C . ILE A 1 87 ? 1.743 10.381 -0.897 1.00 97.75 87 ILE A C 1
ATOM 701 O O . ILE A 1 87 ? 2.509 9.756 -1.633 1.00 97.75 87 ILE A O 1
ATOM 705 N N . TYR A 1 88 ? 0.548 10.811 -1.311 1.00 97.38 88 TYR A N 1
ATOM 706 C CA . TYR A 1 88 ? 0.044 10.574 -2.665 1.00 97.38 88 TYR A CA 1
ATOM 707 C C . TYR A 1 88 ? 0.933 11.224 -3.719 1.00 97.38 88 TYR A C 1
ATOM 709 O O . TYR A 1 88 ? 1.309 10.564 -4.684 1.00 97.38 88 TYR A O 1
ATOM 717 N N . LEU A 1 89 ? 1.326 12.483 -3.506 1.00 97.69 89 LEU A N 1
ATOM 718 C CA . LEU A 1 89 ? 2.182 13.213 -4.433 1.00 97.69 89 LEU A CA 1
ATOM 719 C C . LEU A 1 89 ? 3.527 12.509 -4.617 1.00 97.69 89 LEU A C 1
ATOM 721 O O . LEU A 1 89 ? 3.922 12.243 -5.748 1.00 97.69 89 LEU A O 1
ATOM 725 N N . HIS A 1 90 ? 4.205 12.145 -3.525 1.00 97.94 90 HIS A N 1
ATOM 726 C CA . HIS A 1 90 ? 5.477 11.428 -3.617 1.00 97.94 90 HIS A CA 1
ATOM 727 C C . HIS A 1 90 ? 5.303 10.061 -4.279 1.00 97.94 90 HIS A C 1
ATOM 729 O O . HIS A 1 90 ? 6.130 9.688 -5.102 1.00 97.94 90 HIS A O 1
ATOM 735 N N . THR A 1 91 ? 4.209 9.350 -3.999 1.00 97.12 91 THR A N 1
ATOM 736 C CA . THR A 1 91 ? 3.900 8.060 -4.636 1.00 97.12 91 THR A CA 1
ATOM 737 C C . THR A 1 91 ? 3.718 8.198 -6.152 1.00 97.12 91 THR A C 1
ATOM 739 O O . THR A 1 91 ? 4.247 7.389 -6.910 1.00 97.12 91 THR A O 1
ATOM 742 N N . VAL A 1 92 ? 3.032 9.246 -6.619 1.00 97.50 92 VAL A N 1
ATOM 743 C CA . VAL A 1 92 ? 2.924 9.551 -8.056 1.00 97.50 92 VAL A CA 1
ATOM 744 C C . VAL A 1 92 ? 4.295 9.907 -8.635 1.00 97.50 92 VAL A C 1
ATOM 746 O O . VAL A 1 92 ? 4.663 9.392 -9.689 1.00 97.50 92 VAL A O 1
ATOM 749 N N . MET A 1 93 ? 5.087 10.721 -7.931 1.00 97.88 93 MET A N 1
ATOM 750 C CA . MET A 1 93 ? 6.429 11.115 -8.376 1.00 97.88 93 MET A CA 1
ATOM 751 C C . MET A 1 93 ? 7.388 9.926 -8.506 1.00 97.88 93 MET A C 1
ATOM 753 O O . MET A 1 93 ? 8.171 9.901 -9.452 1.00 97.88 93 MET A O 1
ATOM 757 N N . VAL A 1 94 ? 7.290 8.904 -7.640 1.00 97.44 94 VAL A N 1
ATOM 758 C CA . VAL A 1 94 ? 8.030 7.633 -7.800 1.00 97.44 94 VAL A CA 1
ATOM 759 C C . VAL A 1 94 ? 7.810 7.067 -9.201 1.00 97.44 94 VAL A C 1
ATOM 761 O O . VAL A 1 94 ? 8.774 6.726 -9.888 1.00 97.44 94 VAL A O 1
ATOM 764 N N . GLN A 1 95 ? 6.551 7.010 -9.642 1.00 95.81 95 GLN A N 1
ATOM 765 C CA . GLN A 1 95 ? 6.186 6.449 -10.940 1.00 95.81 95 GLN A CA 1
ATOM 766 C C . GLN A 1 95 ? 6.592 7.357 -12.098 1.00 95.81 95 GLN A C 1
ATOM 768 O O . GLN A 1 95 ? 7.098 6.863 -13.100 1.00 95.81 95 GLN A O 1
ATOM 773 N N . VAL A 1 96 ? 6.430 8.676 -11.957 1.00 95.62 96 VAL A N 1
ATOM 774 C CA . VAL A 1 96 ? 6.843 9.653 -12.979 1.00 95.62 96 VAL A CA 1
ATOM 775 C C . VAL A 1 96 ? 8.347 9.579 -13.228 1.00 95.62 96 VAL A C 1
ATOM 777 O O . VAL A 1 96 ? 8.768 9.439 -14.375 1.00 95.62 96 VAL A O 1
ATOM 780 N N . PHE A 1 97 ? 9.165 9.601 -12.172 1.00 96.56 97 PHE A N 1
ATOM 781 C CA . PHE A 1 97 ? 10.615 9.460 -12.311 1.00 96.56 97 PHE A CA 1
ATOM 782 C C . PHE A 1 97 ? 11.018 8.062 -12.789 1.00 96.56 97 PHE A C 1
ATOM 784 O O . PHE A 1 97 ? 11.929 7.944 -13.607 1.00 96.56 97 PHE A O 1
ATOM 791 N N . GLY A 1 98 ? 10.311 7.018 -12.345 1.00 93.31 98 GLY A N 1
ATOM 792 C CA . GLY A 1 98 ? 10.511 5.647 -12.815 1.00 93.31 98 GLY A CA 1
ATOM 793 C C . GLY A 1 98 ? 10.252 5.489 -14.316 1.00 93.31 98 GLY A C 1
ATOM 794 O O . GLY A 1 98 ? 11.038 4.841 -14.996 1.00 93.31 98 GLY A O 1
ATOM 795 N N . MET A 1 99 ? 9.211 6.134 -14.854 1.00 92.25 99 MET A N 1
ATOM 796 C CA . MET A 1 99 ? 8.960 6.194 -16.299 1.00 92.25 99 MET A CA 1
ATOM 797 C C . MET A 1 99 ? 10.031 7.013 -17.018 1.00 92.25 99 MET A C 1
ATOM 799 O O . MET A 1 99 ? 10.623 6.538 -17.985 1.00 92.25 99 MET A O 1
ATOM 803 N N . ALA A 1 100 ? 10.311 8.233 -16.541 1.00 93.00 100 ALA A N 1
ATOM 804 C CA . ALA A 1 100 ? 11.268 9.148 -17.168 1.00 93.00 100 ALA A CA 1
ATOM 805 C C . ALA A 1 100 ? 12.654 8.510 -17.340 1.00 93.00 100 ALA A C 1
ATOM 807 O O . ALA A 1 100 ? 13.290 8.681 -18.376 1.00 93.00 100 ALA A O 1
ATOM 808 N N . MET A 1 101 ? 13.083 7.709 -16.363 1.00 91.69 101 MET A N 1
ATOM 809 C CA . MET A 1 101 ? 14.331 6.950 -16.396 1.00 91.69 101 MET A CA 1
ATOM 810 C C . MET A 1 101 ? 14.495 6.088 -17.660 1.00 91.69 101 MET A C 1
ATOM 812 O O . MET A 1 101 ? 15.615 5.947 -18.146 1.00 91.69 101 MET A O 1
ATOM 816 N N . TYR A 1 102 ? 13.414 5.534 -18.214 1.00 87.38 102 TYR A N 1
ATOM 817 C CA . TYR A 1 102 ? 13.480 4.735 -19.440 1.00 87.38 102 TYR A CA 1
ATOM 818 C C . TYR A 1 102 ? 13.545 5.602 -20.699 1.00 87.38 102 TYR A C 1
ATOM 820 O O . TYR A 1 102 ? 14.273 5.271 -21.627 1.00 87.38 102 TYR A O 1
ATOM 828 N N . PHE A 1 103 ? 12.859 6.745 -20.725 1.00 87.81 103 PHE A N 1
ATOM 829 C CA . PHE A 1 103 ? 12.807 7.615 -21.907 1.00 87.81 103 PHE A CA 1
ATOM 830 C C . PHE A 1 103 ? 14.043 8.495 -22.096 1.00 87.81 103 PHE A C 1
ATOM 832 O O . PHE A 1 103 ? 14.261 9.032 -23.182 1.00 87.81 103 PHE A O 1
ATOM 839 N N . VAL A 1 104 ? 14.873 8.651 -21.066 1.00 90.25 104 VAL A N 1
ATOM 840 C CA . VAL A 1 104 ? 16.089 9.451 -21.188 1.00 90.25 104 VAL A CA 1
ATOM 841 C C . VAL A 1 104 ? 17.212 8.657 -21.866 1.00 90.25 104 VAL A C 1
ATOM 843 O O . VAL A 1 104 ? 17.560 7.547 -21.462 1.00 90.25 104 VAL A O 1
ATOM 846 N N . GLY A 1 105 ? 17.829 9.262 -22.886 1.00 82.56 105 GLY A N 1
ATOM 847 C CA . GLY A 1 105 ? 18.937 8.664 -23.641 1.00 82.56 105 GLY A CA 1
ATOM 848 C C . GLY A 1 105 ? 20.307 8.705 -22.949 1.00 82.56 105 GLY A C 1
ATOM 849 O O . GLY A 1 105 ? 21.191 7.945 -23.326 1.00 82.56 105 GLY A O 1
ATOM 850 N N . ASN A 1 106 ? 20.503 9.561 -21.939 1.00 89.62 106 ASN A N 1
ATOM 851 C CA . ASN A 1 106 ? 21.798 9.756 -21.275 1.00 89.62 106 ASN A CA 1
ATOM 852 C C . ASN A 1 106 ? 21.881 9.036 -19.910 1.00 89.62 106 ASN A C 1
ATOM 854 O O . ASN A 1 106 ? 21.043 9.267 -19.036 1.00 89.62 106 ASN A O 1
ATOM 858 N N . THR A 1 107 ? 22.924 8.225 -19.697 1.00 89.69 107 THR A N 1
ATOM 859 C CA . THR A 1 107 ? 23.149 7.401 -18.494 1.00 89.69 107 THR A CA 1
ATOM 860 C C . THR A 1 107 ? 23.136 8.194 -17.174 1.00 89.69 107 THR A C 1
ATOM 862 O O . THR A 1 107 ? 22.373 7.812 -16.286 1.00 89.69 107 THR A O 1
ATOM 865 N N . PRO A 1 108 ? 23.890 9.302 -17.004 1.00 94.31 108 PRO A N 1
ATOM 866 C CA . PRO A 1 108 ? 23.792 10.171 -15.829 1.00 94.31 108 PRO A CA 1
ATOM 867 C C . PRO A 1 108 ? 22.365 10.581 -15.452 1.00 94.31 108 PRO A C 1
ATOM 869 O O . PRO A 1 108 ? 21.998 10.563 -14.280 1.00 94.31 108 PRO A O 1
ATOM 872 N N . MET A 1 109 ? 21.538 10.913 -16.441 1.00 94.38 109 MET A N 1
ATOM 873 C CA . MET A 1 109 ? 20.167 11.347 -16.190 1.00 94.38 109 MET A CA 1
ATOM 874 C C . MET A 1 109 ? 19.254 10.163 -15.836 1.00 94.38 109 MET A C 1
ATOM 876 O O . MET A 1 109 ? 18.359 10.323 -15.011 1.00 94.38 109 MET A O 1
ATOM 880 N N . ARG A 1 110 ? 19.526 8.951 -16.349 1.00 92.31 110 ARG A N 1
ATOM 881 C CA . ARG A 1 110 ? 18.862 7.722 -15.870 1.00 92.31 110 ARG A CA 1
ATOM 882 C C . ARG A 1 110 ? 19.135 7.485 -14.386 1.00 92.31 110 ARG A C 1
ATOM 884 O O . ARG A 1 110 ? 18.197 7.252 -13.630 1.00 92.31 110 ARG A O 1
ATOM 891 N N . TRP A 1 111 ? 20.393 7.608 -13.959 1.00 93.88 111 TRP A N 1
ATOM 892 C CA . TRP A 1 111 ? 20.764 7.505 -12.543 1.00 93.88 111 TRP A CA 1
ATOM 893 C C . TRP A 1 111 ? 20.096 8.581 -11.693 1.00 93.88 111 TRP A C 1
ATOM 895 O O . TRP A 1 111 ? 19.565 8.271 -10.630 1.00 93.88 111 TRP A O 1
ATOM 905 N N . PHE A 1 112 ? 20.057 9.825 -12.173 1.00 96.62 112 PHE A N 1
ATOM 906 C CA . PHE A 1 112 ? 19.337 10.898 -11.492 1.00 96.62 112 PHE A CA 1
ATOM 907 C C . PHE A 1 112 ? 17.851 10.557 -11.307 1.00 96.62 112 PHE A C 1
ATOM 909 O O . PHE A 1 112 ? 17.350 10.623 -10.186 1.00 96.62 112 PHE A O 1
ATOM 916 N N . CYS A 1 113 ? 17.155 10.130 -12.367 1.00 96.69 113 CYS A N 1
ATOM 917 C CA . CYS A 1 113 ? 15.750 9.725 -12.287 1.00 96.69 113 CYS A CA 1
ATOM 918 C C . CYS A 1 113 ? 15.540 8.537 -11.334 1.00 96.69 113 CYS A C 1
ATOM 920 O O . CYS A 1 113 ? 14.607 8.558 -10.533 1.00 96.69 113 CYS A O 1
ATOM 922 N N . PHE A 1 114 ? 16.419 7.533 -11.365 1.00 95.62 114 PHE A N 1
ATOM 923 C CA . PHE A 1 114 ? 16.367 6.393 -10.447 1.00 95.62 114 PHE A CA 1
ATOM 924 C C . PHE A 1 114 ? 16.524 6.821 -8.980 1.00 95.62 114 PHE A C 1
ATOM 926 O O . PHE A 1 114 ? 15.733 6.422 -8.121 1.00 95.62 114 PHE A O 1
ATOM 933 N N . MET A 1 115 ? 17.511 7.673 -8.687 1.00 97.25 115 MET A N 1
ATOM 934 C CA . MET A 1 115 ? 17.761 8.184 -7.336 1.00 97.25 115 MET A CA 1
ATOM 935 C C . MET A 1 115 ? 16.622 9.087 -6.856 1.00 97.25 115 MET A C 1
ATOM 937 O O . MET A 1 115 ? 16.197 8.964 -5.710 1.00 97.25 115 MET A O 1
ATOM 941 N N . ALA A 1 116 ? 16.074 9.937 -7.729 1.00 98.00 116 ALA A N 1
ATOM 942 C CA . ALA A 1 116 ? 14.911 10.768 -7.426 1.00 98.00 116 ALA A CA 1
ATOM 943 C C . ALA A 1 116 ? 13.664 9.918 -7.130 1.00 98.00 116 ALA A C 1
ATOM 945 O O . ALA A 1 116 ? 12.976 10.158 -6.139 1.00 98.00 116 ALA A O 1
ATOM 946 N N . SER A 1 117 ? 13.406 8.878 -7.932 1.00 97.56 117 SER A N 1
ATOM 947 C CA . SER A 1 117 ? 12.320 7.920 -7.692 1.00 97.56 117 SER A CA 1
ATOM 948 C C . SER A 1 117 ? 12.496 7.205 -6.346 1.00 97.56 117 SER A C 1
ATOM 950 O O . SER A 1 117 ? 11.581 7.190 -5.524 1.00 97.56 117 SER A O 1
ATOM 952 N N . SER A 1 118 ? 13.702 6.705 -6.064 1.00 97.31 118 SER A N 1
ATOM 953 C CA . SER A 1 118 ? 14.037 6.028 -4.802 1.00 97.31 118 SER A CA 1
ATOM 954 C C . SER A 1 118 ? 13.921 6.955 -3.588 1.00 97.31 118 SER A C 1
ATOM 956 O O . SER A 1 118 ? 13.430 6.549 -2.534 1.00 97.31 118 SER A O 1
ATOM 958 N N . TRP A 1 119 ? 14.308 8.224 -3.738 1.00 98.00 119 TRP A N 1
ATOM 959 C CA . TRP A 1 119 ? 14.120 9.252 -2.719 1.00 98.00 119 TRP A CA 1
ATOM 960 C C . TRP A 1 119 ? 12.637 9.509 -2.447 1.00 98.00 119 TRP A C 1
ATOM 962 O O . TRP A 1 119 ? 12.205 9.450 -1.297 1.00 98.00 119 TRP A O 1
ATOM 972 N N . CYS A 1 120 ? 11.825 9.720 -3.489 1.00 98.12 120 CYS A N 1
ATOM 973 C CA . CYS A 1 120 ? 10.378 9.880 -3.343 1.00 98.12 120 CYS A CA 1
ATOM 974 C C . CYS A 1 120 ? 9.733 8.660 -2.673 1.00 98.12 120 CYS A C 1
ATOM 976 O O . CYS A 1 120 ? 8.854 8.821 -1.825 1.00 98.12 120 CYS A O 1
ATOM 978 N N . PHE A 1 121 ? 10.203 7.452 -2.993 1.00 97.69 121 PHE A N 1
ATOM 979 C CA . PHE A 1 121 ? 9.757 6.216 -2.360 1.00 97.69 121 PHE A CA 1
ATOM 980 C C . PHE A 1 121 ? 10.069 6.239 -0.862 1.00 97.69 121 PHE A C 1
ATOM 982 O O . PHE A 1 121 ? 9.155 6.100 -0.045 1.00 97.69 121 PHE A O 1
ATOM 989 N N . ALA A 1 122 ? 11.321 6.516 -0.489 1.00 97.88 122 ALA A N 1
ATOM 990 C CA . ALA A 1 122 ? 11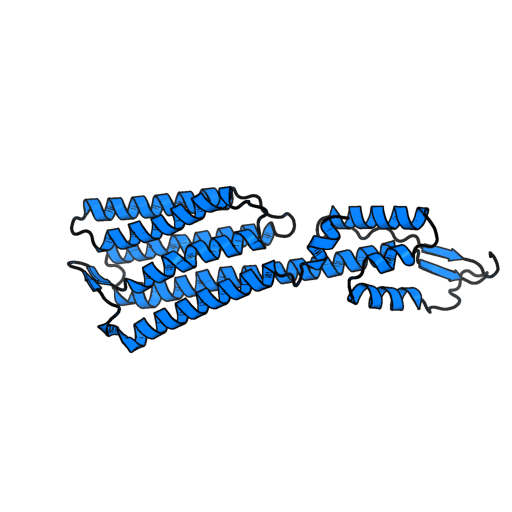.735 6.609 0.907 1.00 97.88 122 ALA A CA 1
ATOM 991 C C . ALA A 1 122 ? 10.940 7.679 1.675 1.00 97.88 122 ALA A C 1
ATOM 993 O O . ALA A 1 122 ? 10.477 7.417 2.787 1.00 97.88 122 ALA A O 1
ATOM 994 N N . VAL A 1 123 ? 10.711 8.854 1.079 1.00 97.94 123 VAL A N 1
ATOM 995 C CA . VAL A 1 123 ? 9.907 9.928 1.684 1.00 97.94 123 VAL A CA 1
ATOM 996 C C . VAL A 1 123 ? 8.452 9.497 1.867 1.00 97.94 123 VAL A C 1
ATOM 998 O O . VAL A 1 123 ? 7.914 9.660 2.962 1.00 97.94 123 VAL A O 1
ATOM 1001 N N . SER A 1 124 ? 7.823 8.897 0.849 1.00 97.19 124 SER A N 1
ATOM 1002 C CA . SER A 1 124 ? 6.428 8.438 0.925 1.00 97.19 124 SER A CA 1
ATOM 1003 C C . SER A 1 124 ? 6.217 7.433 2.061 1.00 97.19 124 SER A C 1
ATOM 1005 O O . SER A 1 124 ? 5.299 7.598 2.866 1.00 97.19 124 SER A O 1
ATOM 1007 N N . PHE A 1 125 ? 7.121 6.458 2.207 1.00 96.50 125 PHE A N 1
ATOM 1008 C CA . PHE A 1 125 ? 7.078 5.497 3.304 1.00 96.50 125 PHE A CA 1
ATOM 1009 C C . PHE A 1 125 ? 7.413 6.146 4.644 1.00 96.50 125 PHE A C 1
ATOM 1011 O O . PHE A 1 125 ? 6.700 5.901 5.610 1.00 96.50 125 PHE A O 1
ATOM 1018 N N . THR A 1 126 ? 8.418 7.021 4.725 1.00 97.56 126 THR A N 1
ATOM 1019 C CA . THR A 1 126 ? 8.750 7.737 5.972 1.00 97.56 126 THR A CA 1
ATOM 1020 C C . THR A 1 126 ? 7.548 8.515 6.505 1.00 97.56 126 THR A C 1
ATOM 1022 O O . THR A 1 126 ? 7.232 8.434 7.692 1.00 97.56 126 THR A O 1
ATOM 1025 N N . LEU A 1 127 ? 6.840 9.232 5.629 1.00 97.12 127 LEU A N 1
ATOM 1026 C CA . LEU A 1 127 ? 5.596 9.917 5.975 1.00 97.12 127 LEU A CA 1
ATOM 1027 C C . LEU A 1 127 ? 4.495 8.917 6.353 1.00 97.12 127 LEU A C 1
ATOM 1029 O O . LEU A 1 127 ? 3.857 9.075 7.392 1.00 97.12 127 LEU A O 1
ATOM 1033 N N . GLY A 1 128 ? 4.329 7.843 5.577 1.00 95.88 128 GLY A N 1
ATOM 1034 C CA . GLY A 1 128 ? 3.361 6.780 5.850 1.00 95.88 128 GLY A CA 1
ATOM 103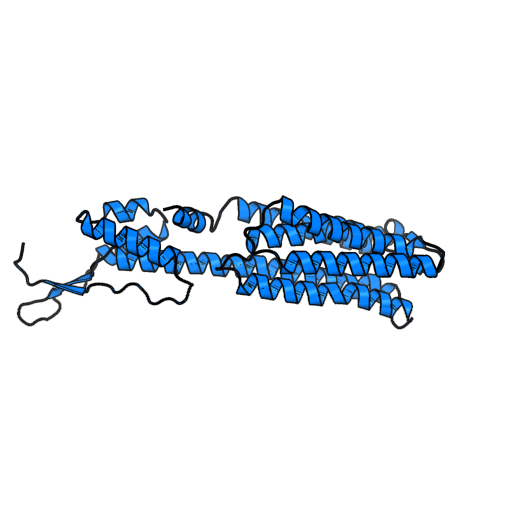5 C C . GLY A 1 128 ? 3.546 6.106 7.213 1.00 95.88 128 GLY A C 1
ATOM 1036 O O . GLY A 1 128 ? 2.558 5.861 7.906 1.00 95.88 128 GLY A O 1
ATOM 1037 N N . PHE A 1 129 ? 4.790 5.857 7.637 1.00 95.94 129 PHE A N 1
ATOM 1038 C CA . PHE A 1 129 ? 5.137 5.302 8.951 1.00 95.94 129 PHE A CA 1
ATOM 1039 C C . PHE A 1 129 ? 4.882 6.283 10.102 1.00 95.94 129 PHE A C 1
ATOM 1041 O O . PHE A 1 129 ? 4.591 5.840 11.212 1.00 95.94 129 PHE A O 1
ATOM 1048 N N . ARG A 1 130 ? 4.936 7.597 9.848 1.00 95.81 130 ARG A N 1
ATOM 1049 C CA . ARG A 1 130 ? 4.635 8.639 10.845 1.00 95.81 130 ARG A CA 1
ATOM 1050 C C . ARG A 1 130 ? 3.140 8.844 11.089 1.00 95.81 130 ARG A C 1
ATOM 1052 O O . ARG A 1 130 ? 2.783 9.431 12.108 1.00 95.81 130 ARG A O 1
ATOM 1059 N N . LEU A 1 131 ? 2.265 8.369 10.197 1.00 94.50 131 LEU A N 1
ATOM 1060 C CA . LEU A 1 131 ? 0.820 8.507 10.390 1.00 94.50 131 LEU A CA 1
ATOM 1061 C C . LEU A 1 131 ? 0.374 7.792 11.673 1.00 94.50 131 LEU A C 1
ATOM 1063 O O . LEU A 1 131 ? 0.767 6.650 11.937 1.00 94.50 131 LEU A O 1
ATOM 1067 N N . LYS A 1 132 ? -0.508 8.436 12.440 1.00 92.81 132 LYS A N 1
ATOM 1068 C CA . LYS A 1 132 ? -1.093 7.844 13.647 1.00 92.81 132 LYS A CA 1
ATOM 1069 C C . LYS A 1 132 ? -2.057 6.717 13.271 1.00 92.81 132 LYS A C 1
ATOM 1071 O O . LYS A 1 132 ? -3.055 6.942 12.579 1.00 92.81 132 LYS A O 1
ATOM 1076 N N . LEU A 1 133 ? -1.743 5.508 13.732 1.00 90.88 133 LEU A N 1
ATOM 1077 C CA . LEU A 1 133 ? -2.612 4.344 13.593 1.00 90.88 133 LEU A CA 1
ATOM 1078 C C . LEU A 1 133 ? -3.779 4.428 14.581 1.00 90.88 133 LEU A C 1
ATOM 1080 O O . LEU A 1 133 ? -3.656 4.975 15.680 1.00 90.88 133 LEU A O 1
ATOM 1084 N N . SER A 1 134 ? -4.926 3.890 14.179 1.00 86.44 134 SER A N 1
ATOM 1085 C CA . SER A 1 134 ? -6.031 3.638 15.103 1.00 86.44 134 SER A CA 1
ATOM 1086 C C . SER A 1 134 ? -5.605 2.559 16.096 1.00 86.44 134 SER A C 1
ATOM 1088 O O . SER A 1 134 ? -5.039 1.553 15.679 1.00 86.44 134 SER A O 1
ATOM 1090 N N . LYS A 1 135 ? -5.904 2.737 17.388 1.00 82.44 135 LYS A N 1
ATOM 1091 C CA . LYS A 1 135 ? -5.484 1.809 18.456 1.00 82.44 135 LYS A CA 1
ATOM 1092 C C . LYS A 1 135 ? -5.864 0.354 18.160 1.00 82.44 135 LYS A C 1
ATOM 1094 O O . LYS A 1 135 ? -5.021 -0.527 18.260 1.00 82.44 135 LYS A O 1
ATOM 1099 N N . ASP A 1 136 ? -7.090 0.123 17.698 1.00 77.88 136 ASP A N 1
ATOM 1100 C CA . ASP A 1 136 ? -7.594 -1.229 17.403 1.00 77.88 136 ASP A CA 1
ATOM 1101 C C . ASP A 1 136 ? -6.965 -1.854 16.150 1.00 77.88 136 ASP A C 1
ATOM 1103 O O . ASP A 1 136 ? -7.044 -3.060 15.940 1.00 77.88 136 ASP A O 1
ATOM 1107 N N . MET A 1 137 ? -6.329 -1.032 15.313 1.00 85.00 137 MET A N 1
ATOM 1108 C CA . MET A 1 137 ? -5.727 -1.427 14.040 1.00 85.00 137 MET A CA 1
ATOM 1109 C C . MET A 1 137 ? -4.201 -1.327 14.069 1.00 85.00 137 MET A C 1
ATOM 1111 O O . MET A 1 137 ? -3.572 -1.480 13.025 1.00 85.00 137 MET A O 1
ATOM 1115 N N . ASP A 1 138 ? -3.589 -1.077 15.230 1.00 87.62 138 ASP A N 1
ATOM 1116 C CA . ASP A 1 138 ? -2.152 -0.813 15.340 1.00 87.62 138 ASP A CA 1
ATOM 1117 C C . ASP A 1 138 ? -1.310 -1.995 14.839 1.00 87.62 138 ASP A C 1
ATOM 1119 O O . ASP A 1 138 ?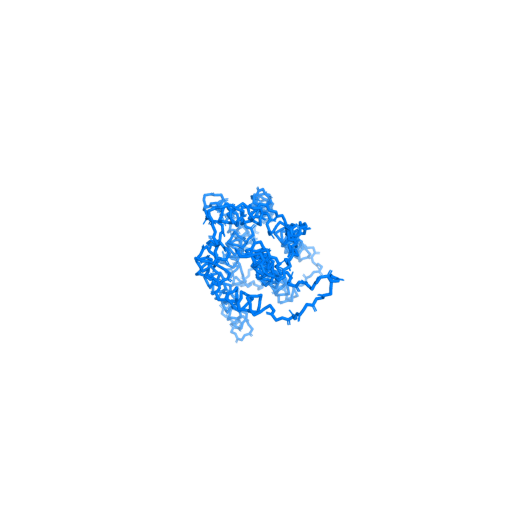 -0.402 -1.829 14.019 1.00 87.62 138 ASP A O 1
ATOM 1123 N N . PHE A 1 139 ? -1.688 -3.215 15.234 1.00 88.75 139 PHE A N 1
ATOM 1124 C CA . PHE A 1 139 ? -1.026 -4.435 14.778 1.00 88.75 139 PHE A CA 1
ATOM 1125 C C . PHE A 1 139 ? -1.135 -4.613 13.256 1.00 88.75 139 PHE A C 1
ATOM 1127 O O . PHE A 1 139 ? -0.117 -4.736 12.574 1.00 88.75 139 PHE A O 1
ATOM 1134 N N . VAL A 1 140 ? -2.354 -4.575 12.701 1.00 90.75 140 VAL A N 1
ATOM 1135 C CA . VAL A 1 140 ? -2.580 -4.760 11.253 1.00 90.75 140 VAL A CA 1
ATOM 1136 C C . VAL A 1 140 ? -1.921 -3.649 10.447 1.00 90.75 140 VAL A C 1
ATOM 1138 O O . VAL A 1 140 ? -1.242 -3.927 9.461 1.00 90.75 140 VAL A O 1
ATOM 1141 N N . GLY A 1 141 ? -2.064 -2.399 10.884 1.00 92.44 141 GLY A N 1
ATOM 1142 C CA . GLY A 1 141 ? -1.463 -1.242 10.237 1.00 92.44 141 GLY A CA 1
ATOM 1143 C C . GLY A 1 141 ? 0.061 -1.323 10.211 1.00 92.44 141 GLY A C 1
ATOM 1144 O O . GLY A 1 141 ? 0.675 -1.068 9.175 1.00 92.44 141 GLY A O 1
ATOM 1145 N N . THR A 1 142 ? 0.680 -1.748 11.314 1.00 94.44 142 THR A N 1
ATOM 1146 C CA . THR A 1 142 ? 2.134 -1.934 11.399 1.00 94.44 142 THR A CA 1
ATOM 1147 C C . THR A 1 142 ? 2.620 -3.062 10.493 1.00 94.44 142 THR A C 1
ATOM 1149 O O . THR A 1 142 ? 3.593 -2.873 9.759 1.00 94.44 142 THR A O 1
ATOM 1152 N N . GLN A 1 143 ? 1.944 -4.216 10.491 1.00 94.31 143 GLN A N 1
ATOM 1153 C CA . GLN A 1 143 ? 2.312 -5.335 9.616 1.00 94.31 143 GLN A CA 1
ATOM 1154 C C . GLN A 1 143 ? 2.138 -4.977 8.139 1.00 94.31 143 GLN A C 1
ATOM 1156 O O . GLN A 1 143 ? 3.038 -5.221 7.338 1.00 94.31 143 GLN A O 1
ATOM 1161 N N . MET A 1 144 ? 1.033 -4.315 7.786 1.00 94.12 144 MET A N 1
ATOM 1162 C CA . MET A 1 144 ? 0.782 -3.860 6.420 1.00 94.12 144 MET A CA 1
ATOM 1163 C C . MET A 1 144 ? 1.881 -2.914 5.934 1.00 94.12 144 MET A C 1
ATOM 1165 O O . MET A 1 144 ? 2.417 -3.132 4.853 1.00 94.12 144 MET A O 1
ATOM 1169 N N . ARG A 1 145 ? 2.285 -1.916 6.734 1.00 95.19 145 ARG A N 1
ATOM 1170 C CA . ARG A 1 145 ? 3.387 -1.005 6.370 1.00 95.19 145 ARG A CA 1
ATOM 1171 C C . ARG A 1 145 ? 4.694 -1.746 6.102 1.00 95.19 145 ARG A C 1
ATOM 1173 O O . ARG A 1 145 ? 5.374 -1.436 5.129 1.00 95.19 145 ARG A O 1
ATOM 1180 N N . ARG A 1 146 ? 5.049 -2.718 6.950 1.00 96.19 146 ARG A N 1
ATOM 1181 C CA . ARG A 1 146 ? 6.279 -3.516 6.798 1.00 96.19 146 ARG A CA 1
ATOM 1182 C C . ARG A 1 146 ? 6.247 -4.372 5.536 1.00 96.19 146 ARG A C 1
ATOM 1184 O O . ARG A 1 146 ? 7.213 -4.365 4.781 1.00 96.19 146 ARG A O 1
ATOM 1191 N N . LEU A 1 147 ? 5.134 -5.060 5.285 1.00 96.12 147 LEU A N 1
ATOM 1192 C CA . LEU A 1 147 ? 4.960 -5.886 4.089 1.00 96.12 147 LEU A CA 1
ATOM 1193 C C . LEU A 1 147 ? 4.942 -5.035 2.815 1.00 96.12 147 LEU A C 1
ATOM 1195 O O . LEU A 1 147 ? 5.631 -5.368 1.857 1.00 96.12 147 LEU A O 1
ATOM 1199 N N . MET A 1 148 ? 4.223 -3.907 2.815 1.00 95.25 148 MET A N 1
ATOM 1200 C CA . MET A 1 148 ? 4.217 -2.971 1.687 1.00 95.25 148 MET A CA 1
ATOM 1201 C C . MET A 1 148 ? 5.599 -2.375 1.426 1.00 95.25 148 MET A C 1
ATOM 1203 O O . MET A 1 148 ? 5.967 -2.229 0.267 1.00 95.25 148 MET A O 1
ATOM 1207 N N . LEU A 1 149 ? 6.376 -2.062 2.470 1.00 96.81 149 LEU A N 1
ATOM 1208 C CA . LEU A 1 149 ? 7.756 -1.602 2.316 1.00 96.81 149 LEU A CA 1
ATOM 1209 C C . LEU A 1 149 ? 8.627 -2.699 1.697 1.00 96.81 149 LEU A C 1
ATOM 1211 O O . LEU A 1 149 ? 9.344 -2.426 0.742 1.00 96.81 149 LEU A O 1
ATOM 1215 N N . GLY A 1 150 ? 8.543 -3.932 2.204 1.00 97.00 150 GLY A N 1
ATOM 1216 C CA . GLY A 1 150 ? 9.313 -5.065 1.686 1.00 97.00 150 GLY A CA 1
ATOM 1217 C C . GLY A 1 150 ? 9.009 -5.360 0.216 1.00 97.00 150 GLY A C 1
ATOM 1218 O O . GLY A 1 150 ? 9.924 -5.436 -0.599 1.00 97.00 150 GLY A O 1
ATOM 1219 N N . VAL A 1 151 ? 7.725 -5.445 -0.145 1.00 96.38 151 VAL A N 1
ATOM 1220 C CA . VAL A 1 151 ? 7.298 -5.618 -1.544 1.00 96.38 151 VAL A CA 1
ATOM 1221 C C . VAL A 1 151 ? 7.687 -4.399 -2.386 1.00 96.38 151 VAL A C 1
ATOM 1223 O O . VAL A 1 151 ? 8.171 -4.549 -3.503 1.00 96.38 151 VAL A O 1
ATOM 1226 N N . GLY A 1 152 ? 7.528 -3.191 -1.841 1.00 95.50 152 GLY A N 1
ATOM 1227 C CA . GLY A 1 152 ? 7.880 -1.931 -2.492 1.00 95.50 152 GLY A CA 1
ATOM 1228 C C . GLY A 1 152 ? 9.366 -1.820 -2.837 1.00 95.50 152 GLY A C 1
ATOM 1229 O O . GLY A 1 152 ? 9.695 -1.382 -3.932 1.00 95.50 152 GLY A O 1
ATOM 1230 N N . LEU A 1 153 ? 10.253 -2.271 -1.944 1.00 97.06 153 LEU A N 1
ATOM 1231 C CA . LEU A 1 153 ? 11.703 -2.306 -2.162 1.00 97.06 153 LEU A CA 1
ATOM 1232 C C . LEU A 1 153 ? 12.117 -3.312 -3.239 1.00 97.06 153 LEU A C 1
ATOM 1234 O O . LEU A 1 153 ? 13.138 -3.114 -3.891 1.00 97.06 153 LEU A O 1
ATOM 1238 N N . ALA A 1 154 ? 11.321 -4.355 -3.475 1.00 97.06 154 ALA A N 1
ATOM 1239 C CA . ALA A 1 154 ? 11.634 -5.343 -4.498 1.00 97.06 154 ALA A CA 1
ATOM 1240 C C . ALA A 1 154 ? 11.553 -4.756 -5.922 1.00 97.06 154 ALA A C 1
ATOM 1242 O O . ALA A 1 154 ? 12.307 -5.179 -6.794 1.00 97.06 154 ALA A O 1
ATOM 1243 N N . PHE A 1 155 ? 10.697 -3.753 -6.161 1.00 94.62 155 PHE A N 1
ATOM 1244 C CA . PHE A 1 155 ? 10.578 -3.091 -7.468 1.00 94.62 155 PHE A CA 1
ATOM 1245 C C . PHE A 1 155 ? 11.888 -2.433 -7.942 1.00 94.62 155 PHE A C 1
ATOM 1247 O O . PHE A 1 155 ? 12.368 -2.806 -9.014 1.00 94.62 155 PHE A O 1
ATOM 1254 N N . PRO A 1 156 ? 12.517 -1.499 -7.196 1.00 94.81 156 PRO A N 1
ATOM 1255 C CA . PRO A 1 156 ? 13.796 -0.924 -7.610 1.00 94.81 156 PRO A CA 1
ATOM 1256 C C . PRO A 1 156 ? 14.924 -1.962 -7.637 1.00 94.81 156 PRO A C 1
ATOM 1258 O O . PRO A 1 156 ? 15.814 -1.854 -8.476 1.00 94.81 156 PRO A O 1
ATOM 1261 N N . THR A 1 157 ? 14.888 -2.999 -6.789 1.00 96.19 157 THR A N 1
ATOM 1262 C CA . THR A 1 157 ? 15.855 -4.106 -6.871 1.00 96.19 157 THR A CA 1
ATOM 1263 C C . THR A 1 157 ? 15.760 -4.839 -8.207 1.00 96.19 157 THR A C 1
ATOM 1265 O O . THR A 1 157 ? 16.785 -5.083 -8.833 1.00 96.19 157 THR A O 1
ATOM 1268 N N . VAL A 1 158 ? 14.549 -5.147 -8.676 1.00 95.25 158 VAL A N 1
ATOM 1269 C CA . VAL A 1 158 ? 14.318 -5.788 -9.981 1.00 95.25 158 VAL A CA 1
ATOM 1270 C C . VAL A 1 158 ? 14.860 -4.926 -11.130 1.00 95.25 158 VAL A C 1
ATOM 1272 O O . VAL A 1 158 ? 15.558 -5.444 -12.001 1.00 95.25 158 VAL A O 1
ATOM 1275 N N . VAL A 1 159 ? 14.655 -3.605 -11.077 1.00 92.19 159 VAL A N 1
ATOM 1276 C CA . VAL A 1 159 ? 15.235 -2.660 -12.052 1.00 92.19 159 VAL A CA 1
ATOM 1277 C C . VAL A 1 159 ? 16.768 -2.706 -12.038 1.00 92.19 159 VAL A C 1
ATOM 1279 O O . VAL A 1 159 ? 17.394 -2.770 -13.096 1.00 92.19 159 VAL A O 1
ATOM 1282 N N . LEU A 1 160 ? 17.391 -2.710 -10.855 1.00 93.69 160 LEU A N 1
ATOM 1283 C CA . LEU A 1 160 ? 18.849 -2.801 -10.730 1.00 93.69 160 LEU A CA 1
ATOM 1284 C C . LEU A 1 160 ? 19.389 -4.131 -11.272 1.00 93.69 160 LEU A C 1
ATOM 1286 O O . LEU A 1 160 ? 20.399 -4.133 -11.971 1.00 93.69 160 LEU A O 1
ATOM 1290 N N . LEU A 1 161 ? 18.705 -5.250 -11.013 1.00 94.75 161 LEU A N 1
ATOM 1291 C CA . LEU A 1 161 ? 19.076 -6.555 -11.570 1.00 94.75 161 LEU A CA 1
ATOM 1292 C C . LEU A 1 161 ? 19.035 -6.546 -13.105 1.00 94.75 161 LEU A C 1
ATOM 1294 O O . LEU A 1 161 ? 19.954 -7.075 -13.735 1.00 94.75 161 LEU A O 1
ATOM 1298 N N . ARG A 1 162 ? 18.029 -5.891 -13.708 1.00 90.00 162 ARG A N 1
ATOM 1299 C CA . ARG A 1 162 ? 17.965 -5.675 -15.164 1.00 90.00 162 ARG A CA 1
ATOM 1300 C C . ARG A 1 162 ? 19.153 -4.848 -15.653 1.00 90.00 162 ARG A C 1
ATOM 1302 O O . ARG A 1 162 ? 19.784 -5.199 -16.644 1.00 90.00 162 ARG A O 1
ATOM 1309 N N . TRP A 1 163 ? 19.492 -3.763 -14.959 1.00 88.69 163 TRP A N 1
ATOM 1310 C CA . TRP A 1 163 ? 20.614 -2.890 -15.331 1.00 88.69 163 TRP A CA 1
ATOM 1311 C C . TRP A 1 163 ? 21.976 -3.570 -15.226 1.00 88.69 163 TRP A C 1
ATOM 1313 O O . TRP A 1 163 ? 22.853 -3.309 -16.045 1.00 88.69 163 TRP A O 1
ATOM 1323 N N . CYS A 1 164 ? 22.145 -4.473 -14.262 1.00 91.06 164 CYS A N 1
ATOM 1324 C CA . CYS A 1 164 ? 23.333 -5.313 -14.143 1.00 91.06 164 CYS A CA 1
ATOM 1325 C C . CYS A 1 164 ? 23.382 -6.453 -15.178 1.00 91.06 164 CYS A C 1
ATOM 1327 O O . CYS A 1 164 ? 24.345 -7.214 -15.179 1.00 91.06 164 CYS A O 1
ATOM 1329 N N . GLY A 1 165 ? 22.362 -6.602 -16.032 1.00 90.19 165 GLY A N 1
ATOM 1330 C CA . GLY A 1 165 ? 22.277 -7.679 -17.021 1.00 90.19 165 GLY A CA 1
ATOM 1331 C C . GLY A 1 165 ? 21.987 -9.058 -16.422 1.00 90.19 165 GLY A C 1
ATOM 1332 O O . GLY A 1 165 ? 22.150 -10.061 -17.108 1.00 90.19 165 GLY A O 1
ATOM 1333 N N . LEU A 1 166 ? 21.561 -9.125 -15.155 1.00 94.31 166 LEU A N 1
ATOM 1334 C CA . LEU A 1 166 ? 21.224 -10.378 -14.465 1.00 94.31 166 LEU A CA 1
ATOM 1335 C C . LEU A 1 166 ? 19.790 -10.846 -14.749 1.00 94.31 166 LEU A C 1
ATOM 1337 O O . LEU A 1 166 ? 19.427 -11.964 -14.392 1.00 94.31 166 LEU A O 1
ATOM 1341 N N . MET A 1 167 ? 18.967 -9.987 -15.350 1.00 93.19 167 MET A N 1
ATOM 1342 C CA . MET A 1 167 ? 17.571 -10.262 -15.669 1.00 93.19 167 MET A CA 1
ATOM 1343 C C . MET A 1 167 ? 17.241 -9.723 -17.058 1.00 93.19 167 MET A C 1
ATOM 1345 O O . MET A 1 167 ? 17.563 -8.576 -17.376 1.00 93.19 167 MET A O 1
ATOM 1349 N N . ASP A 1 168 ? 16.600 -10.543 -17.886 1.00 89.44 168 ASP A N 1
ATOM 1350 C CA . ASP A 1 168 ? 16.143 -10.128 -19.207 1.00 89.44 168 ASP A CA 1
ATOM 1351 C C . ASP A 1 168 ? 14.866 -9.260 -19.121 1.00 89.44 168 ASP A C 1
ATOM 1353 O O . ASP A 1 168 ? 14.107 -9.351 -18.147 1.00 89.44 168 ASP A O 1
ATOM 1357 N N . PRO A 1 169 ? 14.591 -8.419 -20.139 1.00 85.81 169 PRO A N 1
ATOM 1358 C CA . PRO A 1 169 ? 13.426 -7.532 -20.148 1.00 85.81 169 PRO A CA 1
ATOM 1359 C C . PRO A 1 169 ? 12.079 -8.240 -19.980 1.00 85.81 169 PRO A C 1
ATOM 1361 O O . PRO A 1 169 ? 11.158 -7.675 -19.386 1.00 85.81 169 PRO A O 1
ATOM 1364 N N . TRP A 1 170 ? 11.947 -9.460 -20.510 1.00 87.12 170 TRP A N 1
ATOM 1365 C CA . TRP A 1 170 ? 10.700 -10.209 -20.437 1.00 87.12 170 TRP A CA 1
ATOM 1366 C C . TRP A 1 170 ? 10.469 -10.717 -19.013 1.00 87.12 170 TRP A C 1
ATOM 1368 O O . TRP A 1 170 ? 9.399 -10.483 -18.449 1.00 87.12 170 TRP A O 1
ATOM 1378 N N . THR A 1 171 ? 11.481 -11.324 -18.391 1.00 89.94 171 THR A N 1
ATOM 1379 C CA . THR A 1 171 ? 11.413 -11.799 -17.002 1.00 89.94 171 THR A CA 1
ATOM 1380 C C . THR A 1 171 ? 11.122 -10.655 -16.040 1.00 89.94 171 THR A C 1
ATOM 1382 O O . THR A 1 171 ? 10.279 -10.794 -15.157 1.00 89.94 171 THR A O 1
ATOM 1385 N N . GLU A 1 172 ? 11.742 -9.494 -16.231 1.00 89.56 172 GLU A N 1
ATOM 1386 C CA . GLU A 1 172 ? 11.488 -8.319 -15.398 1.00 89.56 172 GLU A CA 1
ATOM 1387 C C . GLU A 1 172 ? 10.037 -7.820 -15.526 1.00 89.56 172 GLU A C 1
ATOM 1389 O O . GLU A 1 172 ? 9.306 -7.734 -14.535 1.00 89.56 172 GLU A O 1
ATOM 1394 N N . GLN A 1 173 ? 9.596 -7.508 -16.751 1.00 85.62 173 GLN A N 1
ATOM 1395 C CA . GLN A 1 173 ? 8.316 -6.833 -16.972 1.00 85.62 173 GLN A CA 1
ATOM 1396 C C . GLN A 1 173 ? 7.118 -7.784 -16.883 1.00 85.62 173 GLN A C 1
ATOM 1398 O O . GLN A 1 173 ? 6.027 -7.381 -16.472 1.00 85.62 173 GLN A O 1
ATOM 1403 N N . VAL A 1 174 ? 7.264 -9.037 -17.316 1.00 84.12 174 VAL A N 1
ATOM 1404 C CA . VAL A 1 174 ? 6.165 -10.011 -17.374 1.00 84.12 174 VAL A CA 1
ATOM 1405 C C . VAL A 1 174 ? 6.101 -10.845 -16.109 1.00 84.12 174 VAL A C 1
ATOM 1407 O O . VAL A 1 174 ? 5.014 -10.960 -15.552 1.00 84.12 174 VAL A O 1
ATOM 1410 N N . LEU A 1 175 ? 7.218 -11.388 -15.628 1.00 88.62 175 LEU A N 1
ATOM 1411 C CA . LEU A 1 175 ? 7.201 -12.261 -14.457 1.00 88.62 175 LEU A CA 1
ATOM 1412 C C . LEU A 1 175 ? 7.328 -11.453 -13.161 1.00 88.62 175 LEU A C 1
ATOM 1414 O O . LEU A 1 175 ? 6.386 -11.405 -12.372 1.00 88.62 175 LEU A O 1
ATOM 1418 N N . ALA A 1 176 ? 8.460 -10.775 -12.958 1.00 93.69 176 ALA A N 1
ATOM 1419 C CA . ALA A 1 176 ? 8.794 -10.149 -11.684 1.00 93.69 176 ALA A CA 1
ATOM 1420 C C . ALA A 1 176 ? 7.799 -9.044 -11.306 1.00 93.69 176 ALA A C 1
ATOM 1422 O O . ALA A 1 176 ? 7.200 -9.099 -10.230 1.00 93.69 176 ALA A O 1
ATOM 1423 N N . PHE A 1 177 ? 7.544 -8.078 -12.194 1.00 92.56 177 PHE A N 1
ATOM 1424 C CA . PHE A 1 177 ? 6.607 -6.996 -11.888 1.00 92.56 177 PHE A CA 1
ATOM 1425 C C . PHE A 1 177 ? 5.155 -7.456 -11.753 1.00 92.56 177 PHE A C 1
ATOM 1427 O O . PHE A 1 177 ? 4.444 -6.920 -10.906 1.00 92.56 177 PHE A O 1
ATOM 1434 N N . THR A 1 178 ? 4.703 -8.453 -12.519 1.00 91.12 178 THR A N 1
ATOM 1435 C CA . THR A 1 178 ? 3.340 -8.993 -12.355 1.00 91.12 178 THR A CA 1
ATOM 1436 C C . THR A 1 178 ? 3.202 -9.707 -11.012 1.00 91.12 178 THR A C 1
ATOM 1438 O O . THR A 1 178 ? 2.239 -9.462 -10.287 1.00 91.12 178 THR A O 1
ATOM 1441 N N . CYS A 1 179 ? 4.180 -10.535 -10.627 1.00 93.81 179 CYS A N 1
ATOM 1442 C CA . CYS A 1 179 ? 4.191 -11.194 -9.320 1.00 93.81 179 CYS A CA 1
ATOM 1443 C C . CYS A 1 179 ? 4.210 -10.178 -8.172 1.00 93.81 179 CYS A C 1
ATOM 1445 O O . CYS A 1 179 ? 3.409 -10.290 -7.245 1.00 93.81 179 CYS A O 1
ATOM 1447 N N . LEU A 1 180 ? 5.075 -9.163 -8.241 1.00 95.69 180 LEU A N 1
ATOM 1448 C CA . LEU A 1 180 ? 5.146 -8.112 -7.222 1.00 95.69 180 LEU A CA 1
ATOM 1449 C C . LEU A 1 180 ? 3.852 -7.301 -7.133 1.00 95.69 180 LEU A C 1
ATOM 1451 O O . LEU A 1 180 ? 3.420 -6.948 -6.036 1.00 95.69 180 LEU A O 1
ATOM 1455 N N . ASP A 1 181 ? 3.203 -7.038 -8.264 1.00 94.00 181 ASP A N 1
ATOM 1456 C CA . ASP A 1 181 ? 1.935 -6.322 -8.291 1.00 94.00 181 ASP A CA 1
ATOM 1457 C C . ASP A 1 181 ? 0.792 -7.146 -7.676 1.00 94.00 181 ASP A C 1
ATOM 1459 O O . ASP A 1 181 ? 0.020 -6.629 -6.864 1.00 94.00 181 ASP A O 1
ATOM 1463 N N . VAL A 1 182 ? 0.728 -8.449 -7.978 1.00 93.38 182 VAL A N 1
ATOM 1464 C CA . VAL A 1 182 ? -0.208 -9.385 -7.332 1.00 93.38 182 VAL A CA 1
ATOM 1465 C C . VAL A 1 182 ? 0.050 -9.454 -5.828 1.00 93.38 182 VAL A C 1
ATOM 1467 O O . VAL A 1 182 ? -0.900 -9.369 -5.049 1.00 93.38 182 VAL A O 1
ATOM 1470 N N . LEU A 1 183 ? 1.311 -9.551 -5.395 1.00 95.81 183 LEU A N 1
ATOM 1471 C CA . LEU A 1 183 ? 1.676 -9.583 -3.975 1.00 95.81 183 LEU A CA 1
ATOM 1472 C C . LEU A 1 183 ? 1.286 -8.287 -3.260 1.00 95.81 183 LEU A C 1
ATOM 1474 O O . LEU A 1 183 ? 0.629 -8.335 -2.223 1.00 95.81 183 LEU A O 1
ATOM 1478 N N . SER A 1 184 ? 1.621 -7.129 -3.830 1.00 95.25 184 SER A N 1
ATOM 1479 C CA . SER A 1 184 ? 1.277 -5.813 -3.275 1.00 95.25 184 SER A CA 1
ATOM 1480 C C . SER A 1 184 ? -0.237 -5.648 -3.102 1.00 95.25 184 SER A C 1
ATOM 1482 O O . SER A 1 184 ? -0.735 -5.270 -2.031 1.00 95.25 184 SER A O 1
ATOM 1484 N N . LYS A 1 185 ? -1.001 -6.009 -4.139 1.00 93.69 185 LYS A N 1
ATOM 1485 C CA . LYS A 1 185 ? -2.463 -6.011 -4.087 1.00 93.69 185 LYS A CA 1
ATOM 1486 C C . LYS A 1 185 ? -2.973 -6.997 -3.036 1.00 93.69 185 LYS A C 1
ATOM 1488 O O . LYS A 1 185 ? -3.813 -6.601 -2.229 1.00 93.69 185 LYS A O 1
ATOM 1493 N N . SER A 1 186 ? -2.442 -8.215 -2.975 1.00 94.44 186 SER A N 1
ATOM 1494 C CA . SER A 1 186 ? -2.857 -9.244 -2.008 1.00 94.44 186 SER A CA 1
ATOM 1495 C C . SER A 1 186 ? -2.599 -8.832 -0.560 1.00 94.44 186 SER A C 1
ATOM 1497 O O . SER A 1 186 ? -3.448 -9.066 0.299 1.00 94.44 186 SER A O 1
ATOM 1499 N N . VAL A 1 187 ? -1.478 -8.158 -0.280 1.00 94.31 187 VAL A N 1
ATOM 1500 C CA . VAL A 1 187 ? -1.185 -7.574 1.041 1.00 94.31 187 VAL A CA 1
ATOM 1501 C C . VAL A 1 187 ? -2.257 -6.554 1.419 1.00 94.31 187 VAL A C 1
ATOM 1503 O O . VAL A 1 187 ? -2.815 -6.617 2.515 1.00 94.31 187 VAL A O 1
ATOM 1506 N N . THR A 1 188 ? -2.600 -5.655 0.494 1.00 93.62 188 THR A N 1
ATOM 1507 C CA . THR A 1 188 ? -3.647 -4.647 0.717 1.00 93.62 188 THR A CA 1
ATOM 1508 C C . THR A 1 188 ? -5.004 -5.303 0.978 1.00 93.62 188 THR A C 1
ATOM 1510 O O . THR A 1 188 ? -5.684 -4.947 1.936 1.00 93.62 188 THR A O 1
ATOM 1513 N N . PHE A 1 189 ? -5.385 -6.305 0.181 1.00 92.88 189 PHE A N 1
ATOM 1514 C CA . PHE A 1 189 ? -6.641 -7.036 0.367 1.00 92.88 189 PHE A CA 1
ATOM 1515 C C . PHE A 1 189 ? -6.690 -7.793 1.695 1.00 92.88 189 PHE A C 1
ATOM 1517 O O . PHE A 1 189 ? -7.684 -7.735 2.415 1.00 92.88 189 PHE A O 1
ATOM 1524 N N . SER A 1 190 ? -5.591 -8.449 2.064 1.00 93.00 190 SER A N 1
ATOM 1525 C CA . SER A 1 190 ? -5.481 -9.162 3.337 1.00 93.00 190 SER A CA 1
ATOM 1526 C C . SER A 1 190 ? -5.647 -8.211 4.521 1.00 93.00 190 SER A C 1
ATOM 1528 O O . SER A 1 190 ? -6.321 -8.553 5.487 1.00 93.00 190 SER A O 1
ATOM 1530 N N . ALA A 1 191 ? -5.115 -6.989 4.434 1.00 89.50 191 ALA A N 1
ATOM 1531 C CA . ALA A 1 191 ? -5.328 -5.967 5.454 1.00 89.50 191 ALA A CA 1
ATOM 1532 C C . ALA A 1 191 ? -6.787 -5.479 5.513 1.00 89.50 191 ALA A C 1
ATOM 1534 O O . ALA A 1 191 ? -7.317 -5.287 6.609 1.00 89.50 191 ALA A O 1
ATOM 1535 N N . ILE A 1 192 ? -7.466 -5.347 4.363 1.00 88.94 192 ILE A N 1
ATOM 1536 C CA . ILE A 1 192 ? -8.915 -5.083 4.314 1.00 88.94 192 ILE A CA 1
ATOM 1537 C C . ILE A 1 192 ? -9.666 -6.168 5.093 1.00 88.94 192 ILE A C 1
ATOM 1539 O O . ILE A 1 192 ? -10.445 -5.843 5.990 1.00 88.94 192 ILE A O 1
ATOM 1543 N N . LEU A 1 193 ? -9.404 -7.446 4.813 1.00 89.06 193 LEU A N 1
ATOM 1544 C CA . LEU A 1 193 ? -10.058 -8.563 5.500 1.00 89.06 193 LEU A CA 1
ATOM 1545 C C . LEU A 1 193 ? -9.715 -8.616 6.995 1.00 89.06 193 LEU A C 1
ATOM 1547 O O . LEU A 1 193 ? -10.615 -8.720 7.826 1.00 89.06 193 LEU A O 1
ATOM 1551 N N . ALA A 1 194 ? -8.438 -8.480 7.355 1.00 88.31 194 ALA A N 1
ATOM 1552 C CA . ALA A 1 194 ? -7.990 -8.504 8.746 1.00 88.31 194 ALA A CA 1
ATOM 1553 C C . ALA A 1 194 ? -8.633 -7.379 9.566 1.00 88.31 194 ALA A C 1
ATOM 1555 O O . ALA A 1 194 ? -9.153 -7.624 10.652 1.00 88.31 194 ALA A O 1
ATOM 1556 N N . SER A 1 195 ? -8.685 -6.161 9.020 1.00 85.06 195 SER A N 1
ATOM 1557 C CA . SER A 1 195 ? -9.349 -5.033 9.681 1.00 85.06 195 SER A CA 1
ATOM 1558 C C . SER A 1 195 ? -10.837 -5.281 9.925 1.00 85.06 195 SER A C 1
ATOM 1560 O O . SER A 1 195 ? -11.377 -4.869 10.950 1.00 85.06 195 SER A O 1
ATOM 1562 N N . ARG A 1 196 ? -11.508 -6.007 9.020 1.00 82.69 196 ARG A N 1
ATOM 1563 C CA . ARG A 1 196 ? -12.912 -6.387 9.196 1.00 82.69 196 ARG A CA 1
ATOM 1564 C C . ARG A 1 196 ? -13.098 -7.415 10.282 1.00 82.69 196 ARG A C 1
ATOM 1566 O O . ARG A 1 196 ? -14.013 -7.261 11.082 1.00 82.69 196 ARG A O 1
ATOM 1573 N N . LEU A 1 197 ? -12.253 -8.438 10.305 1.00 83.06 197 LEU A N 1
ATOM 1574 C CA . LEU A 1 197 ? -12.302 -9.464 11.339 1.00 83.06 197 LEU A CA 1
ATOM 1575 C C . LEU A 1 197 ? -12.095 -8.838 12.722 1.00 83.06 197 LEU A C 1
ATOM 1577 O O . LEU A 1 197 ? -12.869 -9.110 13.633 1.00 83.06 197 LEU A O 1
ATOM 1581 N N . ILE A 1 198 ? -11.133 -7.922 12.843 1.00 82.25 198 ILE A N 1
ATOM 1582 C CA . ILE A 1 198 ? -10.873 -7.152 14.067 1.00 82.25 198 ILE A CA 1
ATOM 1583 C C . ILE A 1 198 ? -12.078 -6.291 14.451 1.00 82.25 198 ILE A C 1
ATOM 1585 O O . ILE A 1 198 ? -12.508 -6.336 15.599 1.00 82.25 198 ILE A O 1
ATOM 1589 N N . ALA A 1 199 ? -12.665 -5.546 13.512 1.00 76.12 199 ALA A N 1
ATOM 1590 C CA . ALA A 1 199 ? -13.835 -4.714 13.794 1.00 76.12 199 ALA A CA 1
ATOM 1591 C C . ALA A 1 199 ? -15.065 -5.547 14.205 1.00 76.12 199 ALA A C 1
ATOM 1593 O O . ALA A 1 199 ? -15.761 -5.206 15.162 1.00 76.12 199 ALA A O 1
ATOM 1594 N N . ALA A 1 200 ? -15.316 -6.667 13.521 1.00 73.50 200 ALA A N 1
ATOM 1595 C CA . ALA A 1 200 ? -16.393 -7.592 13.860 1.00 73.50 200 ALA A CA 1
ATOM 1596 C C . ALA A 1 200 ? -16.184 -8.208 15.250 1.00 73.50 200 ALA A C 1
ATOM 1598 O O . ALA A 1 200 ? -17.128 -8.280 16.037 1.00 73.50 200 ALA A O 1
ATOM 1599 N N . TRP A 1 201 ? -14.948 -8.592 15.578 1.00 74.25 201 TRP A N 1
ATOM 1600 C CA . TRP A 1 201 ? -14.599 -9.115 16.895 1.00 74.25 201 TRP A CA 1
ATOM 1601 C C . TRP A 1 201 ? -14.768 -8.067 17.996 1.00 74.25 201 TRP A C 1
ATOM 1603 O O . TRP A 1 201 ? -15.393 -8.349 19.016 1.00 74.25 201 TRP A O 1
ATOM 1613 N N . ALA A 1 202 ? -14.294 -6.838 17.768 1.00 70.56 202 ALA A N 1
ATOM 1614 C CA . ALA A 1 202 ? -14.482 -5.716 18.687 1.00 70.56 202 ALA A CA 1
ATOM 1615 C C . ALA A 1 202 ? -15.971 -5.467 18.961 1.00 70.56 202 ALA A C 1
ATOM 1617 O O . ALA A 1 202 ? -16.367 -5.264 20.108 1.00 70.56 202 ALA A O 1
ATOM 1618 N N . ARG A 1 203 ? -16.816 -5.567 17.926 1.00 69.50 203 ARG A N 1
ATOM 1619 C CA . ARG A 1 203 ? -18.271 -5.455 18.064 1.00 69.50 203 ARG A CA 1
ATOM 1620 C C . ARG A 1 203 ? -18.875 -6.577 18.887 1.00 69.50 203 ARG A C 1
ATOM 1622 O O . ARG A 1 203 ? -19.690 -6.283 19.759 1.00 69.50 203 ARG A O 1
ATOM 1629 N N . ILE A 1 204 ? -18.497 -7.829 18.641 1.00 68.94 204 ILE A N 1
ATOM 1630 C CA . ILE A 1 204 ? -18.979 -8.964 19.438 1.00 68.94 204 ILE A CA 1
ATOM 1631 C C . ILE A 1 204 ? -18.567 -8.774 20.899 1.00 68.94 204 ILE A C 1
ATOM 1633 O O . ILE A 1 204 ? -19.424 -8.821 21.774 1.00 68.94 204 ILE A O 1
ATOM 1637 N N . ASN A 1 205 ? -17.294 -8.470 21.159 1.00 68.12 205 ASN A N 1
ATOM 1638 C CA . ASN A 1 205 ? -16.784 -8.290 22.515 1.00 68.12 205 ASN A CA 1
ATOM 1639 C C . ASN A 1 205 ? -17.472 -7.124 23.245 1.00 68.12 205 ASN A C 1
ATOM 1641 O O . ASN A 1 205 ? -17.980 -7.306 24.346 1.00 68.12 205 ASN A O 1
ATOM 1645 N N . GLY A 1 206 ? -17.575 -5.948 22.616 1.00 64.38 206 GLY A N 1
ATOM 1646 C CA . GLY A 1 206 ? -18.261 -4.792 23.203 1.00 64.38 206 GLY A CA 1
ATOM 1647 C C . GLY A 1 206 ? -19.742 -5.065 23.477 1.00 64.38 206 GLY A C 1
ATOM 1648 O O . GLY A 1 206 ? -20.265 -4.691 24.523 1.00 64.38 206 GLY A O 1
ATOM 1649 N N . THR A 1 207 ? -20.410 -5.793 22.580 1.00 65.44 207 THR A N 1
ATOM 1650 C CA . THR A 1 207 ? -21.805 -6.210 22.774 1.00 65.44 207 THR A CA 1
ATOM 1651 C C . THR A 1 207 ? -21.939 -7.166 23.958 1.00 65.44 207 THR A C 1
ATOM 1653 O O . THR A 1 207 ? -22.805 -6.975 24.804 1.00 65.44 207 THR A O 1
ATOM 1656 N N . VAL A 1 208 ? -21.058 -8.162 24.056 1.00 65.38 208 VAL A N 1
ATOM 1657 C CA . VAL A 1 208 ? -21.014 -9.108 25.176 1.00 65.38 208 VAL A CA 1
ATOM 1658 C C . VAL A 1 208 ? -20.768 -8.375 26.499 1.00 65.38 208 VAL A C 1
ATOM 1660 O O . VAL A 1 208 ? -21.477 -8.617 27.473 1.00 65.38 208 VAL A O 1
ATOM 1663 N N . GLN A 1 209 ? -19.832 -7.425 26.532 1.00 64.81 209 GLN A N 1
ATOM 1664 C CA . GLN A 1 209 ? -19.569 -6.601 27.714 1.00 64.81 209 GLN A CA 1
ATOM 1665 C C . GLN A 1 209 ? -20.782 -5.755 28.116 1.00 64.81 209 GLN A C 1
ATOM 1667 O O . GLN A 1 209 ? -21.088 -5.672 29.304 1.00 64.81 209 GLN A O 1
ATOM 1672 N N . LEU A 1 210 ? -21.492 -5.159 27.153 1.00 62.97 210 LEU A N 1
ATOM 1673 C CA . LEU A 1 210 ? -22.721 -4.407 27.416 1.00 62.97 210 LEU A CA 1
ATOM 1674 C C . LE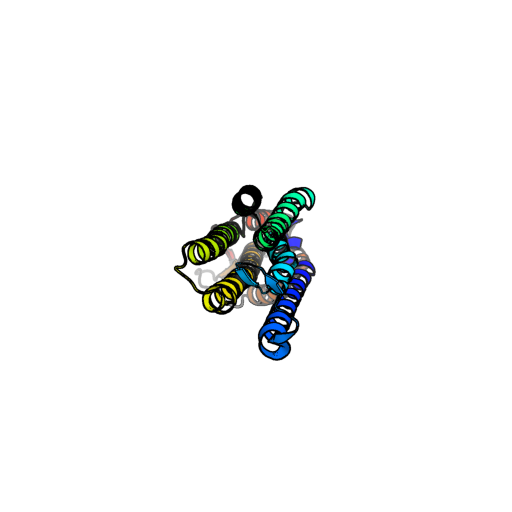U A 1 210 ? -23.831 -5.308 27.963 1.00 62.97 210 LEU A C 1
ATOM 1676 O O . LEU A 1 210 ? -24.457 -4.937 28.950 1.00 62.97 210 LEU A O 1
ATOM 1680 N N . VAL A 1 211 ? -24.034 -6.497 27.385 1.00 63.44 211 VAL A N 1
ATOM 1681 C CA . VAL A 1 211 ? -25.025 -7.472 27.870 1.00 63.44 211 VAL A CA 1
ATOM 1682 C C . VAL A 1 211 ? -24.722 -7.863 29.314 1.00 63.44 211 VAL A C 1
ATOM 1684 O O . VAL A 1 211 ? -25.583 -7.692 30.175 1.00 63.44 211 VAL A O 1
ATOM 1687 N N . PHE A 1 212 ? -23.489 -8.288 29.606 1.00 62.97 212 PHE A N 1
ATOM 1688 C CA . PHE A 1 212 ? -23.083 -8.664 30.964 1.00 62.97 212 PHE A CA 1
ATOM 1689 C C . PHE A 1 212 ? -23.117 -7.501 31.959 1.00 62.97 212 PHE A C 1
ATOM 1691 O O . PHE A 1 212 ? -23.296 -7.729 33.146 1.00 62.97 212 PHE A O 1
ATOM 1698 N N . SER A 1 213 ? -22.960 -6.259 31.500 1.00 61.56 213 SER A N 1
ATOM 1699 C CA . SER A 1 213 ? -23.055 -5.079 32.372 1.00 61.56 213 SER A CA 1
ATOM 1700 C C . SER A 1 213 ? -24.486 -4.581 32.559 1.00 61.56 213 SER A C 1
ATOM 1702 O O . SER A 1 213 ? -24.758 -3.846 33.503 1.00 61.56 213 SER A O 1
ATOM 1704 N N . SER A 1 214 ? -25.387 -4.927 31.637 1.00 57.78 214 SER A N 1
ATOM 1705 C CA . SER A 1 214 ? -26.808 -4.567 31.696 1.00 57.78 214 SER A CA 1
ATOM 1706 C C . SER A 1 214 ? -27.627 -5.490 32.589 1.00 57.78 214 SER A C 1
ATOM 1708 O O . SER A 1 214 ? -28.750 -5.144 32.943 1.00 57.78 214 SER A O 1
ATOM 1710 N N . GLN A 1 215 ? -27.077 -6.651 32.942 1.00 59.22 215 GLN A N 1
ATOM 1711 C CA . GLN A 1 215 ? -27.746 -7.647 33.760 1.00 59.22 215 GLN A CA 1
ATOM 1712 C C . GLN A 1 215 ? -26.942 -7.880 35.029 1.00 59.22 215 GLN A C 1
ATOM 1714 O O . GLN A 1 215 ? -25.863 -8.463 34.979 1.00 59.22 215 GLN A O 1
ATOM 1719 N N . ASP A 1 216 ? -27.498 -7.487 36.171 1.00 55.38 216 ASP A N 1
ATOM 1720 C CA . ASP A 1 216 ? -27.151 -8.186 37.402 1.00 55.38 216 ASP A CA 1
ATOM 1721 C C . ASP A 1 216 ? -27.766 -9.584 37.268 1.00 55.38 216 ASP A C 1
ATOM 1723 O O . ASP A 1 216 ? -28.978 -9.720 37.077 1.00 55.38 216 ASP A O 1
ATOM 1727 N N . MET A 1 217 ? -26.940 -10.631 37.280 1.00 53.34 217 MET A N 1
ATOM 1728 C CA . MET A 1 217 ? -27.473 -11.990 37.268 1.00 53.34 217 MET A CA 1
ATOM 1729 C C . MET A 1 217 ? -28.123 -12.245 38.626 1.00 53.34 217 MET A C 1
ATOM 1731 O O . MET A 1 217 ? -27.430 -12.459 39.623 1.00 53.34 217 MET A O 1
ATOM 1735 N N . MET A 1 218 ? -29.452 -12.179 38.658 1.00 52.19 218 MET A N 1
ATOM 1736 C CA . MET A 1 218 ? -30.240 -12.600 39.806 1.00 52.19 218 MET A CA 1
ATOM 1737 C C . MET A 1 218 ? -30.508 -14.094 39.701 1.00 52.19 218 MET A C 1
ATOM 1739 O O . MET A 1 218 ? -31.136 -14.555 38.747 1.00 52.19 218 MET A O 1
ATOM 1743 N N . PHE A 1 219 ? -30.016 -14.839 40.685 1.00 55.22 219 PHE A N 1
ATOM 1744 C CA . PHE A 1 219 ? -30.360 -16.242 40.860 1.00 55.22 219 PHE A CA 1
ATOM 1745 C C . PHE A 1 219 ? -31.297 -16.347 42.053 1.00 55.22 219 PHE A C 1
ATOM 1747 O O . PHE A 1 219 ? -30.950 -15.944 43.165 1.00 55.22 219 PHE A O 1
ATOM 1754 N N . GLU A 1 220 ? -32.491 -16.869 41.803 1.00 55.28 220 GLU A N 1
ATOM 1755 C CA . GLU A 1 220 ? -33.417 -17.214 42.868 1.00 55.28 220 GLU A CA 1
ATOM 1756 C C . GLU A 1 220 ? -32.945 -18.528 43.492 1.00 55.28 220 GLU A C 1
ATOM 1758 O O . GLU A 1 220 ? -32.759 -19.543 42.806 1.00 55.28 220 GLU A O 1
ATOM 1763 N N . VAL A 1 221 ? -32.665 -18.468 44.788 1.00 55.62 221 VAL A N 1
ATOM 1764 C CA . VAL A 1 221 ? -32.180 -19.595 45.582 1.00 55.62 221 VAL A CA 1
ATOM 1765 C C . VAL A 1 221 ? -33.179 -19.886 46.690 1.00 55.62 221 VAL A C 1
ATOM 1767 O O . VAL A 1 221 ? -33.791 -18.967 47.230 1.00 55.62 221 VAL A O 1
ATOM 1770 N N . ASP A 1 222 ? -33.364 -21.163 47.008 1.00 69.38 222 ASP A N 1
ATOM 1771 C CA . ASP A 1 222 ? -34.191 -21.573 48.138 1.00 69.38 222 ASP A CA 1
ATOM 1772 C C . ASP A 1 222 ? -33.527 -21.223 49.480 1.00 69.38 222 ASP A C 1
ATOM 1774 O O . ASP A 1 222 ? -32.392 -20.742 49.552 1.00 69.38 222 ASP A O 1
ATOM 1778 N N . GLU A 1 223 ? -34.237 -21.507 50.569 1.00 75.56 223 GLU A N 1
ATOM 1779 C CA . GLU A 1 223 ? -33.746 -21.324 51.940 1.00 75.56 223 GLU A CA 1
ATOM 1780 C C . GLU A 1 223 ? -32.472 -22.142 52.249 1.00 75.56 223 GLU A C 1
ATOM 1782 O O . GLU A 1 223 ? -31.739 -21.821 53.185 1.00 75.56 223 GLU A O 1
ATOM 1787 N N . ASN A 1 224 ? -32.162 -23.160 51.439 1.00 74.75 224 ASN A N 1
ATOM 1788 C CA . ASN A 1 224 ? -30.958 -23.988 51.520 1.00 74.75 224 ASN A CA 1
ATOM 1789 C C . ASN A 1 224 ? -29.865 -23.567 50.519 1.00 74.75 224 ASN A C 1
ATOM 1791 O O . ASN A 1 224 ? -28.904 -24.316 50.323 1.00 74.75 224 ASN A O 1
ATOM 1795 N N . TRP A 1 225 ? -29.986 -22.393 49.890 1.00 61.12 225 TRP A N 1
ATOM 1796 C CA . TRP A 1 225 ? -29.081 -21.890 48.848 1.00 61.12 225 TRP A CA 1
ATOM 1797 C C . TRP A 1 225 ? -29.024 -22.745 47.570 1.00 61.12 225 TRP A C 1
ATOM 1799 O O . TRP A 1 225 ? -28.074 -22.648 46.787 1.00 61.12 225 TRP A O 1
ATOM 1809 N N . GLN A 1 226 ? -30.030 -23.579 47.324 1.00 60.81 226 GLN A N 1
ATOM 1810 C CA . GLN A 1 226 ? -30.171 -24.359 46.101 1.00 60.81 226 GLN A CA 1
ATOM 1811 C C . GLN A 1 226 ? -30.880 -23.546 45.022 1.00 60.81 226 GLN A C 1
ATOM 1813 O O . GLN A 1 226 ? -31.842 -22.825 45.274 1.00 60.81 226 GLN A O 1
ATOM 1818 N N . LEU A 1 227 ? -30.384 -23.647 43.792 1.00 57.75 227 LEU A N 1
ATOM 1819 C CA . LEU A 1 227 ? -30.880 -22.869 42.661 1.00 57.75 227 LEU A CA 1
ATOM 1820 C C . LEU A 1 227 ? -32.288 -23.346 42.260 1.00 57.75 227 LEU A C 1
ATOM 1822 O O . LEU A 1 227 ? -32.449 -24.491 41.840 1.00 57.75 227 LEU A O 1
ATOM 1826 N N . MET A 1 228 ? -33.292 -22.472 42.362 1.00 50.94 228 MET A N 1
ATOM 1827 C CA . MET A 1 228 ? -34.706 -22.873 42.281 1.00 50.94 228 MET A CA 1
ATOM 1828 C C . MET A 1 228 ? -35.262 -22.985 40.855 1.00 50.94 228 MET A C 1
ATOM 1830 O O . MET A 1 228 ? -36.227 -23.714 40.655 1.00 50.94 228 MET A O 1
ATOM 1834 N N . ASN A 1 229 ? -34.666 -22.328 39.851 1.00 52.75 229 ASN A N 1
ATOM 1835 C CA . ASN A 1 229 ? -34.874 -22.616 38.422 1.00 52.75 229 ASN A CA 1
ATOM 1836 C C . ASN A 1 229 ? -33.917 -21.795 37.537 1.00 52.75 229 ASN A C 1
ATOM 1838 O O . ASN A 1 229 ? -33.820 -20.575 37.660 1.00 52.75 229 ASN A O 1
ATOM 1842 N N . VAL A 1 230 ? -33.234 -22.450 36.590 1.00 50.03 230 VAL A N 1
ATOM 1843 C CA . VAL A 1 230 ? -32.378 -21.795 35.582 1.00 50.03 230 VAL A CA 1
ATOM 1844 C C . VAL A 1 230 ? -33.227 -21.446 34.362 1.00 50.03 230 VAL A C 1
ATOM 1846 O O . VAL A 1 230 ? -33.177 -22.128 33.344 1.00 50.03 230 VAL A O 1
ATOM 1849 N N . LEU A 1 231 ? -34.022 -20.385 34.430 1.00 47.28 231 LEU A N 1
ATOM 1850 C CA . LEU A 1 231 ? -34.631 -19.818 33.224 1.00 47.28 231 LEU A CA 1
ATOM 1851 C C . LEU A 1 231 ? -34.384 -18.322 33.202 1.00 47.28 231 LEU A C 1
ATOM 1853 O O . LEU A 1 231 ? -35.249 -17.490 33.452 1.00 47.28 231 LEU A O 1
ATOM 1857 N N . ASN A 1 232 ? -33.141 -17.987 32.869 1.00 51.59 232 ASN A N 1
ATOM 1858 C CA . ASN A 1 232 ? -32.736 -16.622 32.600 1.00 51.59 232 ASN A CA 1
ATOM 1859 C C . ASN A 1 232 ? -33.229 -16.222 31.193 1.00 51.59 232 ASN A C 1
ATOM 1861 O O . ASN A 1 232 ? -32.451 -16.005 30.261 1.00 51.59 232 ASN A O 1
ATOM 1865 N N . GLU A 1 233 ? -34.555 -16.174 31.015 1.00 49.69 233 GLU A N 1
ATOM 1866 C CA . GLU A 1 233 ? -35.202 -15.700 29.786 1.00 49.69 233 GLU A CA 1
ATOM 1867 C C . GLU A 1 233 ? -34.686 -14.305 29.409 1.00 49.69 233 GLU A C 1
ATOM 1869 O O . GLU A 1 233 ? -34.497 -14.015 28.228 1.00 49.69 233 GLU A O 1
ATOM 1874 N N . ALA A 1 234 ? -34.377 -13.473 30.408 1.00 50.12 234 ALA A N 1
ATOM 1875 C CA . ALA A 1 234 ? -33.789 -12.154 30.234 1.00 50.12 234 ALA A CA 1
ATOM 1876 C C . ALA A 1 234 ? -32.393 -12.207 29.592 1.00 50.12 234 ALA A C 1
ATOM 1878 O O . ALA A 1 234 ? -32.119 -11.406 28.700 1.00 50.12 234 ALA A O 1
ATOM 1879 N N . ALA A 1 235 ? -31.523 -13.147 29.980 1.00 50.53 235 ALA A N 1
ATOM 1880 C CA . ALA A 1 235 ? -30.207 -13.340 29.354 1.00 50.53 235 ALA A CA 1
ATOM 1881 C C . ALA A 1 235 ? -30.314 -13.845 27.906 1.00 50.53 235 ALA A C 1
ATOM 1883 O O . ALA A 1 235 ? -29.557 -13.422 27.032 1.00 50.53 235 ALA A O 1
ATOM 1884 N N . SER A 1 236 ? -31.301 -14.699 27.616 1.00 50.41 236 SER A N 1
ATOM 1885 C CA . SER A 1 236 ? -31.558 -15.157 26.244 1.00 50.41 236 SER A CA 1
ATOM 1886 C C . SER A 1 236 ? -32.121 -14.039 25.349 1.00 50.41 236 SER A C 1
ATOM 1888 O O . SER A 1 236 ? -31.660 -13.851 24.223 1.00 50.41 236 SER A O 1
ATOM 1890 N N . LYS A 1 237 ? -33.058 -13.227 25.864 1.00 51.47 237 LYS A N 1
ATOM 1891 C CA . LYS A 1 237 ? -33.678 -12.098 25.150 1.00 51.47 237 LYS A CA 1
ATOM 1892 C C . LYS A 1 237 ? -32.690 -10.945 24.938 1.00 51.47 237 LYS A C 1
ATOM 1894 O O . LYS A 1 237 ? -32.695 -10.338 23.867 1.00 51.47 237 LYS A O 1
ATOM 1899 N N . SER A 1 238 ? -31.790 -10.682 25.889 1.00 50.91 238 SER A N 1
ATOM 1900 C CA . SER A 1 238 ? -30.736 -9.666 25.746 1.00 50.91 238 SER A CA 1
ATOM 1901 C C . SER A 1 238 ? -29.628 -10.089 24.781 1.00 50.91 238 SER A C 1
ATOM 1903 O O . SER A 1 238 ? -29.169 -9.251 24.008 1.00 50.91 238 SER A O 1
ATOM 1905 N N . ALA A 1 239 ? -29.260 -11.377 24.734 1.00 50.00 239 ALA A N 1
ATOM 1906 C CA . ALA A 1 239 ? -28.340 -11.923 23.732 1.00 50.00 239 ALA A CA 1
ATOM 1907 C C . ALA A 1 239 ? -28.908 -11.826 22.301 1.00 50.00 239 ALA A C 1
ATOM 1909 O O . ALA A 1 239 ? -28.167 -11.574 21.347 1.00 50.00 239 ALA A O 1
ATOM 1910 N N . ILE A 1 240 ? -30.231 -11.964 22.146 1.00 49.84 240 ILE A N 1
ATOM 1911 C CA . ILE A 1 240 ? -30.928 -11.770 20.867 1.00 49.84 240 ILE A CA 1
ATOM 1912 C C . ILE A 1 240 ? -30.988 -10.279 20.495 1.00 49.84 240 ILE A C 1
ATOM 1914 O O . ILE A 1 240 ? -30.651 -9.936 19.365 1.00 49.84 240 ILE A O 1
ATOM 1918 N N . ALA A 1 241 ? -31.323 -9.378 21.427 1.00 49.44 241 ALA A N 1
ATOM 1919 C CA . ALA A 1 241 ? -31.352 -7.925 21.189 1.00 49.44 241 ALA A CA 1
ATOM 1920 C C . ALA A 1 241 ? -29.959 -7.341 20.863 1.00 49.44 241 ALA A C 1
ATOM 1922 O O . ALA A 1 241 ? -29.811 -6.506 19.968 1.00 49.44 241 ALA A O 1
ATOM 1923 N N . ALA A 1 242 ? -28.913 -7.859 21.511 1.00 49.22 242 ALA A N 1
ATOM 1924 C CA . ALA A 1 242 ? -27.505 -7.591 21.213 1.00 49.22 242 ALA A CA 1
ATOM 1925 C C . ALA A 1 242 ? -27.133 -7.860 19.746 1.00 49.22 242 ALA A C 1
ATOM 1927 O O . ALA A 1 242 ? -26.341 -7.127 19.148 1.00 49.22 242 ALA A O 1
ATOM 1928 N N . ARG A 1 243 ? -27.741 -8.885 19.137 1.00 47.91 243 ARG A N 1
ATOM 1929 C CA . ARG A 1 243 ? -27.511 -9.273 17.739 1.00 47.91 243 ARG A CA 1
ATOM 1930 C C . ARG A 1 243 ? -27.992 -8.209 16.741 1.00 47.91 243 ARG A C 1
ATOM 1932 O O . ARG A 1 243 ? -27.451 -8.142 15.638 1.00 47.91 243 ARG A O 1
ATOM 1939 N N . PHE A 1 244 ? -28.942 -7.353 17.132 1.00 47.84 244 PHE A N 1
ATOM 1940 C CA . PHE A 1 244 ? -29.550 -6.324 16.276 1.00 47.84 244 PHE A CA 1
ATOM 1941 C C . PHE A 1 244 ? -28.985 -4.906 16.479 1.00 47.84 244 PHE A C 1
ATOM 1943 O O . PHE A 1 244 ? -29.270 -4.019 15.682 1.00 47.84 244 PHE A O 1
ATOM 1950 N N . GLY A 1 245 ? -28.084 -4.697 17.447 1.00 45.81 245 GLY A N 1
ATOM 1951 C CA . GLY A 1 245 ? -27.237 -3.497 17.504 1.00 45.81 245 GLY A CA 1
ATOM 1952 C C . GLY A 1 245 ? -27.895 -2.204 18.000 1.00 45.81 245 GLY A C 1
ATOM 1953 O O . GLY A 1 245 ? -27.284 -1.143 17.874 1.00 45.81 245 GLY A O 1
ATOM 1954 N N . GLU A 1 246 ? -29.084 -2.253 18.598 1.00 51.66 246 GLU A N 1
ATOM 1955 C CA . GLU A 1 246 ? -29.722 -1.062 19.166 1.00 51.66 246 GLU A CA 1
ATOM 1956 C C . GLU A 1 246 ? -29.366 -0.880 20.646 1.00 51.66 246 GLU A C 1
ATOM 1958 O O . GLU A 1 246 ? -30.024 -1.385 21.550 1.00 51.66 246 GLU A O 1
ATOM 1963 N N . VAL A 1 247 ? -28.321 -0.093 20.910 1.00 47.69 247 VAL A N 1
ATOM 1964 C CA . VAL A 1 247 ? -27.918 0.291 22.278 1.00 47.69 247 VAL A CA 1
ATOM 1965 C C . VAL A 1 247 ? -29.021 1.045 23.032 1.00 47.69 247 VAL A C 1
ATOM 1967 O O . VAL A 1 247 ? -29.117 0.927 24.253 1.00 47.69 247 VAL A O 1
ATOM 1970 N N . ALA A 1 248 ? -29.898 1.758 22.314 1.00 48.06 248 ALA A N 1
ATOM 1971 C CA . ALA A 1 248 ? -31.069 2.422 22.891 1.00 48.06 248 ALA A CA 1
ATOM 1972 C C . ALA A 1 248 ? -31.978 1.446 23.665 1.00 48.06 248 ALA A C 1
ATOM 1974 O O . ALA A 1 248 ? -32.578 1.827 24.671 1.00 48.06 248 ALA A O 1
ATOM 1975 N N . HIS A 1 249 ? -31.989 0.178 23.250 1.00 52.62 249 HIS A N 1
ATOM 1976 C CA . HIS A 1 249 ? -32.788 -0.885 23.842 1.00 52.62 249 HIS A CA 1
ATOM 1977 C C . HIS A 1 249 ? -32.233 -1.390 25.187 1.00 52.62 249 HIS A C 1
ATOM 1979 O O . HIS A 1 249 ? -32.973 -1.977 25.970 1.00 52.62 249 HIS A O 1
ATOM 1985 N N . PHE A 1 250 ? -30.948 -1.157 25.489 1.00 49.78 250 PHE A N 1
ATOM 1986 C CA . PHE A 1 250 ? -30.334 -1.579 26.756 1.00 49.78 250 PHE A CA 1
ATOM 1987 C C . PHE A 1 250 ? -30.565 -0.572 27.882 1.00 49.78 250 PHE A C 1
ATOM 1989 O O . PHE A 1 250 ? -30.758 -0.968 29.025 1.00 49.78 250 PHE A O 1
ATOM 1996 N N . THR A 1 251 ? -30.628 0.727 27.574 1.00 52.72 251 THR A N 1
ATOM 1997 C CA . THR A 1 251 ? -30.981 1.751 28.571 1.00 52.72 251 THR A CA 1
ATOM 1998 C C . THR A 1 251 ? -32.436 1.678 29.023 1.00 52.72 251 THR A C 1
ATOM 2000 O O . THR A 1 251 ? -32.722 2.031 30.161 1.00 52.72 251 THR A O 1
ATOM 2003 N N . SER A 1 252 ? -33.347 1.210 28.164 1.00 52.94 252 SER A N 1
ATOM 2004 C CA . SER A 1 252 ? -34.750 0.965 28.530 1.00 52.94 252 SER A CA 1
ATOM 2005 C C . SER A 1 252 ? -34.947 -0.303 29.366 1.00 52.94 252 SER A C 1
ATOM 2007 O O . SER A 1 252 ? -36.031 -0.507 29.895 1.00 52.94 252 SER A O 1
ATOM 2009 N N . LEU A 1 253 ? -33.921 -1.158 29.470 1.00 52.34 253 LEU A N 1
ATOM 2010 C CA . LEU A 1 253 ? -33.921 -2.358 30.314 1.00 52.34 253 LEU A CA 1
ATOM 2011 C C . LEU A 1 253 ? -33.352 -2.089 31.720 1.00 52.34 253 LEU A C 1
ATOM 2013 O O . LEU A 1 253 ? -33.368 -2.983 32.561 1.00 52.34 253 LEU A O 1
ATOM 2017 N N . CYS A 1 254 ? -32.842 -0.882 31.991 1.00 56.03 254 CYS A N 1
ATOM 2018 C CA . CYS A 1 254 ? -32.332 -0.517 33.310 1.00 56.03 254 CYS A CA 1
ATOM 2019 C C . CYS A 1 254 ? -33.486 -0.283 34.295 1.00 56.03 254 CYS A C 1
ATOM 2021 O O . CYS A 1 254 ? -34.395 0.492 34.012 1.00 56.03 254 CYS A O 1
ATOM 2023 N N . ILE A 1 255 ? -33.410 -0.911 35.472 1.00 61.34 255 ILE A N 1
ATOM 2024 C CA . ILE A 1 255 ? -34.450 -0.837 36.511 1.00 61.34 255 ILE A CA 1
ATOM 2025 C C . ILE A 1 255 ? -34.458 0.539 37.198 1.00 61.34 255 ILE A C 1
ATOM 2027 O O . ILE A 1 255 ? -35.509 1.030 37.599 1.00 61.34 255 ILE A O 1
ATOM 2031 N N . ASN A 1 256 ? -33.293 1.177 37.330 1.00 68.50 256 ASN A N 1
ATOM 2032 C CA . ASN A 1 256 ? -33.140 2.476 37.982 1.00 68.50 256 ASN A CA 1
ATOM 2033 C C . ASN A 1 256 ? -31.990 3.307 37.373 1.00 68.50 256 ASN A C 1
ATOM 2035 O O . ASN A 1 256 ? -31.206 2.830 36.543 1.00 68.50 256 ASN A O 1
ATOM 2039 N N . ASP A 1 257 ? -31.884 4.569 37.801 1.00 68.44 257 ASP A N 1
ATOM 2040 C CA . ASP A 1 257 ? -30.837 5.492 37.342 1.00 68.44 257 ASP A CA 1
ATOM 2041 C C . ASP A 1 257 ? -29.422 5.037 37.733 1.00 68.44 257 ASP A C 1
ATOM 2043 O O . ASP A 1 257 ? -28.456 5.339 37.029 1.00 68.44 257 ASP A O 1
ATOM 2047 N N . GLU A 1 258 ? -29.283 4.253 38.803 1.00 67.69 258 GLU A N 1
ATOM 2048 C CA . GLU A 1 258 ? -27.999 3.693 39.223 1.00 67.69 258 GLU A CA 1
ATOM 2049 C C . GLU A 1 258 ? -27.509 2.603 38.252 1.00 67.69 258 GLU A C 1
ATOM 2051 O O . GLU A 1 258 ? -26.362 2.644 37.800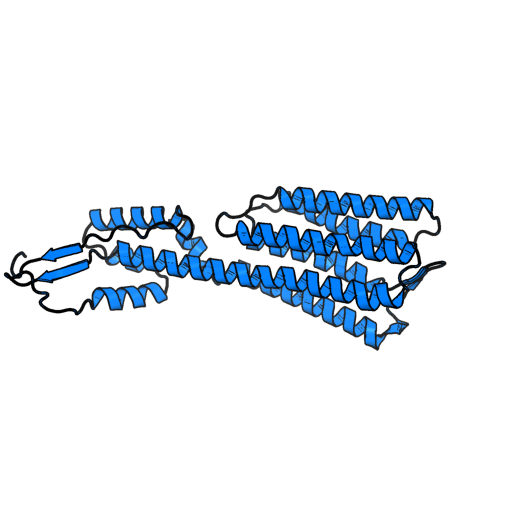 1.00 67.69 258 GLU A O 1
ATOM 2056 N N . HIS A 1 259 ? -28.383 1.680 37.831 1.00 59.38 259 HIS A N 1
ATOM 2057 C CA . HIS A 1 259 ? -28.115 0.708 36.763 1.00 59.38 259 HIS A CA 1
ATOM 2058 C C . HIS A 1 259 ? -27.792 1.402 35.452 1.00 59.38 259 HIS A C 1
ATOM 2060 O O . HIS A 1 259 ? -26.866 0.995 34.750 1.00 59.38 259 HIS A O 1
ATOM 2066 N N . ARG A 1 260 ? -28.503 2.487 35.139 1.00 63.56 260 ARG A N 1
ATOM 2067 C CA . ARG A 1 260 ? -28.228 3.290 33.949 1.00 63.56 260 ARG A CA 1
ATOM 2068 C C . ARG A 1 260 ? -26.839 3.926 34.012 1.00 63.56 260 ARG A C 1
ATOM 2070 O O . ARG A 1 260 ? -26.105 3.872 33.027 1.00 63.56 260 ARG A O 1
ATOM 2077 N N . ALA A 1 261 ? -26.441 4.475 35.160 1.00 65.56 261 ALA A N 1
ATOM 2078 C CA . ALA A 1 261 ? -25.106 5.031 35.366 1.00 65.56 261 ALA A CA 1
ATOM 2079 C C . ALA A 1 261 ? -24.010 3.956 35.263 1.00 65.56 261 ALA A C 1
ATOM 2081 O O . ALA A 1 261 ? -22.992 4.189 34.605 1.00 65.56 261 ALA A O 1
ATOM 2082 N N . ARG A 1 262 ? -24.230 2.758 35.826 1.00 63.56 262 ARG A N 1
ATOM 2083 C CA . ARG A 1 262 ? -23.312 1.611 35.695 1.00 63.56 262 ARG A CA 1
ATOM 2084 C C . ARG A 1 262 ? -23.200 1.128 34.251 1.00 63.56 262 ARG A C 1
ATOM 2086 O O . ARG A 1 262 ? -22.085 0.907 33.789 1.00 63.56 262 ARG A O 1
ATOM 2093 N N . LEU A 1 263 ? -24.310 1.035 33.518 1.00 61.09 263 LEU A N 1
ATOM 2094 C CA . LEU A 1 263 ? -24.324 0.669 32.099 1.00 61.09 263 LEU A CA 1
ATOM 2095 C C . LEU A 1 263 ? -23.552 1.690 31.255 1.00 61.09 263 LEU A C 1
ATOM 2097 O O . LEU A 1 263 ? -22.740 1.315 30.411 1.00 61.09 263 LEU A O 1
ATOM 2101 N N . VAL A 1 264 ? -23.756 2.987 31.506 1.00 64.00 264 VAL A N 1
ATOM 2102 C CA . VAL A 1 264 ? -23.007 4.064 30.840 1.00 64.00 264 VAL A CA 1
ATOM 2103 C C . VAL A 1 264 ? -21.521 3.979 31.184 1.00 64.00 264 VAL A C 1
ATOM 2105 O O . VAL A 1 264 ? -20.682 4.097 30.294 1.00 64.00 264 VAL A O 1
ATOM 2108 N N . GLN A 1 265 ? -21.172 3.727 32.446 1.00 65.38 265 GLN A N 1
ATOM 2109 C CA . GLN A 1 265 ? -19.783 3.578 32.875 1.00 65.38 265 GLN A CA 1
ATOM 2110 C C . GLN A 1 265 ? -19.126 2.331 32.269 1.00 65.38 265 GLN A C 1
ATOM 2112 O O . GLN A 1 265 ? -17.967 2.394 31.863 1.00 65.38 265 GLN A O 1
ATOM 2117 N N . ALA A 1 266 ? -19.852 1.220 32.166 1.00 62.38 266 ALA A N 1
ATOM 2118 C CA . ALA A 1 266 ? -19.397 -0.000 31.517 1.00 62.38 266 ALA A CA 1
ATOM 2119 C C . ALA A 1 266 ? -19.228 0.187 30.007 1.00 62.38 266 ALA A C 1
ATOM 2121 O O . ALA A 1 266 ? -18.206 -0.225 29.472 1.00 62.38 266 ALA A O 1
ATOM 2122 N N . GLY A 1 267 ? -20.149 0.890 29.342 1.00 59.28 267 GLY A N 1
ATOM 2123 C CA . GLY A 1 267 ? -19.997 1.305 27.946 1.00 59.28 267 GLY A CA 1
ATOM 2124 C C . GLY A 1 267 ? -18.759 2.180 27.742 1.00 59.28 267 GLY A C 1
ATOM 2125 O O . GLY A 1 267 ? -17.951 1.903 26.868 1.00 59.28 267 GLY A O 1
ATOM 2126 N N . CYS A 1 268 ? -18.526 3.164 28.616 1.00 62.03 268 CYS A N 1
ATOM 2127 C CA . CYS A 1 268 ? -17.305 3.976 28.589 1.00 62.03 268 CYS A CA 1
ATOM 2128 C C . CYS A 1 268 ? -16.029 3.151 28.853 1.00 62.03 268 CYS A C 1
ATOM 2130 O O . CYS A 1 268 ? -14.966 3.471 28.317 1.00 62.03 268 CYS A O 1
ATOM 2132 N N . ARG A 1 269 ? -16.098 2.098 29.679 1.00 60.78 269 ARG A N 1
ATOM 2133 C CA . ARG A 1 269 ? -14.976 1.174 29.927 1.00 60.78 269 ARG A CA 1
ATOM 2134 C C . ARG A 1 269 ? -14.722 0.264 28.727 1.00 60.78 269 ARG A C 1
ATOM 2136 O O . ARG A 1 269 ? -13.575 0.163 28.310 1.00 60.78 269 ARG A O 1
ATOM 2143 N N . ALA A 1 270 ? -15.766 -0.305 28.133 1.00 57.12 270 ALA A N 1
ATOM 2144 C CA . ALA A 1 270 ? -15.689 -1.065 26.887 1.00 57.12 270 ALA A CA 1
ATOM 2145 C C . ALA A 1 270 ? -15.090 -0.214 25.753 1.00 57.12 270 ALA A C 1
ATOM 2147 O O . ALA A 1 270 ? -14.207 -0.667 25.035 1.00 57.12 270 ALA A O 1
ATOM 2148 N N . ASP A 1 271 ? -15.490 1.059 25.674 1.00 54.94 271 ASP A N 1
ATOM 2149 C CA . ASP A 1 271 ? -14.991 2.034 24.699 1.00 54.94 271 ASP A CA 1
ATOM 2150 C C . ASP A 1 271 ? -13.526 2.463 24.937 1.00 54.94 271 ASP A C 1
ATOM 2152 O O . ASP A 1 271 ? -12.894 3.018 24.036 1.00 54.94 271 ASP A O 1
ATOM 2156 N N . SER A 1 272 ? -12.986 2.281 26.147 1.00 55.94 272 SER A N 1
ATOM 2157 C CA . SER A 1 272 ? -11.629 2.723 26.519 1.00 55.94 272 SER A CA 1
ATOM 2158 C C . SER A 1 272 ? -10.617 1.588 26.670 1.00 55.94 272 SER A C 1
ATOM 2160 O O . SER A 1 272 ? -9.413 1.854 26.728 1.00 55.94 272 SER A O 1
ATOM 2162 N N . GLN A 1 273 ? -11.070 0.336 26.705 1.00 55.31 273 GLN A N 1
ATOM 2163 C CA . GLN A 1 273 ? -10.229 -0.838 26.912 1.00 55.31 273 GLN A CA 1
ATOM 2164 C C . GLN A 1 273 ? -9.807 -1.511 25.594 1.00 55.31 273 GLN A C 1
ATOM 2166 O O . GLN A 1 273 ? -10.571 -1.596 24.641 1.00 55.31 273 GLN A O 1
ATOM 2171 N N . HIS A 1 274 ? -8.566 -2.012 25.537 1.00 54.06 274 HIS A N 1
ATOM 2172 C CA . HIS A 1 274 ? -8.089 -2.864 24.436 1.00 54.06 274 HIS A CA 1
ATOM 2173 C C . HIS A 1 274 ? -8.817 -4.218 24.414 1.00 54.06 274 HIS A C 1
ATOM 2175 O O . HIS A 1 274 ? -9.268 -4.691 25.456 1.00 54.06 274 HIS A O 1
ATOM 2181 N N . MET A 1 275 ? -8.832 -4.883 23.249 1.00 48.97 275 MET A N 1
ATOM 2182 C CA . MET A 1 275 ? -9.490 -6.179 22.971 1.00 48.97 275 MET A CA 1
ATOM 2183 C C . MET A 1 275 ? -9.052 -7.397 23.827 1.00 48.97 275 MET A C 1
ATOM 2185 O O . MET A 1 275 ? -9.386 -8.529 23.494 1.00 48.97 275 MET A O 1
ATOM 2189 N N . GLY A 1 276 ? -8.360 -7.194 24.948 1.00 43.34 276 GLY A N 1
ATOM 2190 C CA . GLY A 1 276 ? -8.010 -8.228 25.929 1.00 43.34 276 GLY A CA 1
ATOM 2191 C C . GLY A 1 276 ? -8.228 -7.816 27.388 1.00 43.34 276 GLY A C 1
ATOM 2192 O O . GLY A 1 276 ? -7.747 -8.502 28.286 1.00 43.34 276 GLY A O 1
ATOM 2193 N N . ALA A 1 277 ? -8.896 -6.691 27.657 1.00 51.09 277 ALA A N 1
ATOM 2194 C CA . ALA A 1 277 ? -9.182 -6.294 29.030 1.00 51.09 277 ALA A CA 1
ATOM 2195 C C . ALA A 1 277 ? -10.262 -7.186 29.661 1.00 51.09 277 ALA A C 1
ATOM 2197 O O . ALA A 1 277 ? -11.212 -7.602 28.997 1.00 51.09 277 ALA A O 1
ATOM 2198 N N . LEU A 1 278 ? -10.089 -7.465 30.956 1.00 49.62 278 LEU A N 1
ATOM 2199 C CA . LEU A 1 278 ? -11.003 -8.269 31.765 1.00 49.62 278 LEU A CA 1
ATOM 2200 C C . LEU A 1 278 ? -12.444 -7.769 31.618 1.00 49.62 278 LEU A C 1
ATOM 2202 O O . LEU A 1 278 ? -12.713 -6.580 31.796 1.00 49.62 278 LEU A O 1
ATOM 2206 N N . THR A 1 279 ? -13.361 -8.697 31.334 1.00 52.44 279 THR A N 1
ATOM 2207 C CA . THR A 1 279 ? -14.803 -8.439 31.330 1.00 52.44 279 THR A CA 1
ATOM 2208 C C . THR A 1 279 ? -15.224 -7.734 32.623 1.00 52.44 279 THR A C 1
ATOM 2210 O O . THR A 1 279 ? -14.708 -8.070 33.696 1.00 52.44 279 THR A O 1
ATOM 2213 N N . PRO A 1 280 ? -16.145 -6.755 32.551 1.00 52.16 280 PRO A N 1
ATOM 2214 C CA . PRO A 1 280 ? -16.639 -6.075 33.739 1.00 52.16 280 PRO A CA 1
ATOM 2215 C C . PRO A 1 280 ? -17.180 -7.101 34.741 1.00 52.16 280 PRO A C 1
ATOM 2217 O O . PRO A 1 280 ? -17.829 -8.075 34.361 1.00 52.16 280 PRO A O 1
ATOM 2220 N N . LYS A 1 281 ? -16.860 -6.901 36.027 1.00 51.03 281 LYS A N 1
ATOM 2221 C CA . LYS A 1 281 ? -17.321 -7.771 37.113 1.00 51.03 281 LYS A CA 1
ATOM 2222 C C . LYS A 1 281 ? -18.851 -7.743 37.143 1.00 51.03 281 LYS A C 1
ATOM 2224 O O . LYS A 1 281 ? -19.425 -6.710 37.474 1.00 51.03 281 LYS A O 1
ATOM 2229 N N . CYS A 1 282 ? -19.480 -8.861 36.795 1.00 48.44 282 CYS A N 1
ATOM 2230 C CA . CYS A 1 282 ? -20.908 -9.067 37.002 1.00 48.44 282 CYS A CA 1
ATOM 2231 C C . CYS A 1 282 ? -21.157 -9.171 38.510 1.00 48.44 282 CYS A C 1
ATOM 2233 O O . CYS A 1 282 ? -20.509 -9.979 39.181 1.00 48.44 282 CYS A O 1
ATOM 2235 N N . ALA A 1 283 ? -22.064 -8.358 39.051 1.00 50.59 283 ALA A N 1
ATOM 2236 C CA . ALA A 1 283 ? -22.593 -8.614 40.381 1.00 50.59 283 ALA A CA 1
ATOM 2237 C C . ALA A 1 283 ? -23.553 -9.803 40.266 1.00 50.59 283 ALA A C 1
ATOM 2239 O O . ALA A 1 283 ? -24.460 -9.802 39.433 1.00 50.59 283 ALA A O 1
ATOM 2240 N N . VAL A 1 284 ? -23.302 -10.842 41.055 1.00 50.97 284 VAL A N 1
ATOM 2241 C CA . VAL A 1 284 ? -24.213 -11.976 41.198 1.00 50.97 284 VAL A CA 1
ATOM 2242 C C . VAL A 1 284 ? -24.979 -11.742 42.487 1.00 50.97 284 VAL A C 1
ATOM 2244 O O . VAL A 1 284 ? -24.368 -11.664 43.553 1.00 50.97 284 VAL A O 1
ATOM 2247 N N . VAL A 1 285 ? -26.294 -11.567 42.380 1.00 54.78 285 VAL A N 1
ATOM 2248 C CA . VAL A 1 285 ? -27.163 -11.308 43.531 1.00 54.78 285 VAL A CA 1
ATOM 2249 C C . VAL A 1 285 ? -28.049 -12.527 43.735 1.00 54.78 285 VAL A C 1
ATOM 2251 O O . VAL A 1 285 ? -28.799 -12.921 42.843 1.00 54.78 285 VAL A O 1
ATOM 2254 N N . PHE A 1 286 ? -27.938 -13.130 44.911 1.00 50.50 286 PHE A N 1
ATOM 2255 C CA . PHE A 1 286 ? -28.797 -14.223 45.343 1.00 50.50 286 PHE A CA 1
ATOM 2256 C C . PHE A 1 286 ? -29.992 -13.635 46.090 1.00 50.50 286 PHE A C 1
ATOM 2258 O O . PHE A 1 286 ? -29.800 -12.799 46.974 1.00 50.50 286 PHE A O 1
ATOM 2265 N N . ARG A 1 287 ? -31.210 -14.036 45.717 1.00 55.09 287 ARG A N 1
ATOM 2266 C CA . ARG A 1 287 ? -32.449 -13.569 46.356 1.00 55.09 287 ARG A CA 1
ATOM 2267 C C . ARG A 1 287 ? -33.222 -14.758 46.911 1.00 55.09 287 ARG A C 1
ATOM 2269 O O . ARG A 1 287 ? -33.368 -15.758 46.209 1.00 55.09 287 ARG A O 1
ATOM 2276 N N . LEU A 1 288 ? -33.702 -14.618 48.146 1.00 56.28 288 LEU A N 1
ATOM 2277 C CA . LEU A 1 288 ? -34.621 -15.565 48.769 1.00 56.28 288 LEU A CA 1
ATOM 2278 C C . LEU A 1 288 ? -36.057 -15.292 48.287 1.00 56.28 288 LEU A C 1
ATOM 2280 O O . LEU A 1 288 ? -36.411 -14.131 48.044 1.00 56.28 288 LEU A O 1
ATOM 2284 N N . PRO A 1 289 ? -36.897 -16.329 48.147 1.00 52.59 289 PRO A N 1
ATOM 2285 C CA . PRO A 1 289 ? -38.295 -16.154 47.778 1.00 52.59 289 PRO A CA 1
ATOM 2286 C C . PRO A 1 289 ? -39.039 -15.357 48.864 1.00 52.59 289 PRO A C 1
ATOM 2288 O O . PRO A 1 289 ? -39.077 -15.769 50.020 1.00 52.59 289 PRO A O 1
ATOM 2291 N N . GLY A 1 290 ? -39.646 -14.222 48.493 1.00 55.91 290 GLY A N 1
ATOM 2292 C CA . GLY A 1 290 ? -40.514 -13.424 49.379 1.00 55.91 290 GLY A CA 1
ATOM 2293 C C . GLY A 1 290 ? -40.027 -12.013 49.738 1.00 55.91 290 GLY A C 1
ATOM 2294 O O . GLY A 1 290 ? -40.821 -11.229 50.250 1.00 55.91 290 GLY A O 1
ATOM 2295 N N . ASP A 1 291 ? -38.784 -11.648 49.415 1.00 52.22 291 ASP A N 1
ATOM 2296 C CA . ASP A 1 291 ? -38.279 -10.275 49.582 1.00 52.22 291 ASP A CA 1
ATOM 2297 C C . ASP A 1 291 ? -38.712 -9.392 48.395 1.00 52.22 291 ASP A C 1
ATOM 2299 O O . ASP A 1 291 ? -37.916 -9.145 47.481 1.00 52.22 291 ASP A O 1
ATOM 2303 N N . SER A 1 292 ? -39.974 -8.947 48.357 1.00 43.91 292 SER A N 1
ATOM 2304 C CA . SER A 1 292 ? -40.488 -7.955 47.389 1.00 43.91 292 SER A CA 1
ATOM 2305 C C . SER A 1 292 ? -40.664 -6.577 48.007 1.00 43.91 292 SER A C 1
ATOM 2307 O O . SER A 1 292 ? -41.424 -6.498 48.998 1.00 43.91 292 SER A O 1
#

Secondary structure (DSSP, 8-state):
--SHHHHHGGG-HHHHHHHHHHHHHHHHHHHHHHHHHHSGGGT-EEETTTEEE-HHHHHHHHHHHHHHHHHHHHHHB---HHHHHHHHHHHHHHHHHHHHHHH--SHHHHHHHHHHHHHHHHHHHHHHHHSPBPGGGHHHHHHHHHHHHHHHHHHHHHHHHHHTTSS-HHIIIIIIHHHHHHHHHHHHHHHHHHHHHHHHHHHHHHHHHHHHHH--EEEEB-TTS-B-----HHHHHHHHHHHHT-THHHHTT-SSHHHHHHHHHHHHHHTTS-TTSPPP-PPEEEE-TT--

pLDDT: mean 77.6, std 18.45, range [29.91, 98.12]

Radius of gyration: 27.8 Å; chains: 1; bounding box: 64×42×82 Å